Protein AF-A0ABD1DQZ0-F1 (afdb_monomer)

Structure (mmCIF, N/CA/C/O backbone):
data_AF-A0ABD1DQZ0-F1
#
_entry.id   AF-A0ABD1DQZ0-F1
#
loop_
_atom_site.group_PDB
_atom_site.id
_atom_site.typ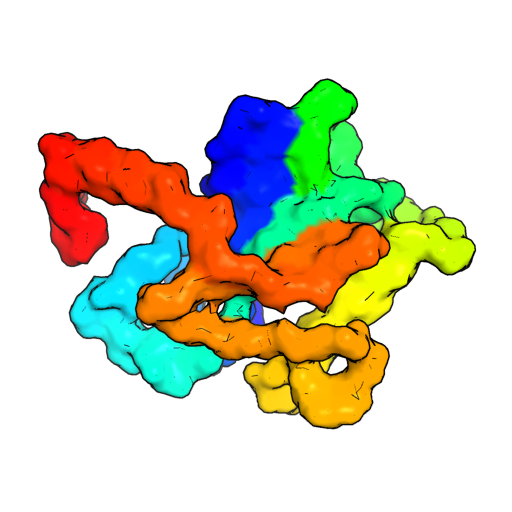e_symbol
_atom_site.label_atom_id
_atom_site.label_alt_id
_atom_site.label_comp_id
_atom_site.label_asym_id
_atom_site.label_entity_id
_atom_site.label_seq_id
_atom_site.pdbx_PDB_ins_code
_atom_site.Cartn_x
_atom_site.Cartn_y
_atom_site.Cartn_z
_atom_site.occupancy
_atom_site.B_iso_or_equiv
_atom_site.auth_seq_id
_atom_site.auth_comp_id
_atom_site.auth_asym_id
_atom_site.auth_atom_id
_atom_site.pdbx_PDB_model_num
ATOM 1 N N . MET A 1 1 ? -5.005 -17.167 3.261 1.00 37.69 1 MET A N 1
ATOM 2 C CA . MET A 1 1 ? -4.809 -15.994 2.385 1.00 37.69 1 MET A CA 1
ATOM 3 C C . MET A 1 1 ? -3.329 -15.952 2.047 1.00 37.69 1 MET A C 1
ATOM 5 O O . MET A 1 1 ? -2.553 -16.181 2.964 1.00 37.69 1 MET A O 1
ATOM 9 N N . LEU A 1 2 ? -2.929 -15.766 0.787 1.00 32.12 2 LEU A N 1
ATOM 10 C CA . LEU A 1 2 ? -1.514 -15.595 0.443 1.00 32.12 2 LEU A CA 1
ATOM 11 C C . LEU A 1 2 ? -1.316 -14.197 -0.118 1.00 32.12 2 LEU A C 1
ATOM 13 O O . LEU A 1 2 ? -2.038 -13.787 -1.022 1.00 32.12 2 LEU A O 1
ATOM 17 N N . ALA A 1 3 ? -0.355 -13.492 0.463 1.00 37.22 3 ALA A N 1
ATOM 18 C CA . ALA A 1 3 ? 0.147 -12.222 -0.016 1.00 37.22 3 ALA A CA 1
ATOM 19 C C . ALA A 1 3 ? 1.510 -12.511 -0.645 1.00 37.22 3 ALA A C 1
ATOM 21 O O . ALA A 1 3 ? 2.451 -12.889 0.052 1.00 37.22 3 ALA A O 1
ATOM 22 N N . GLY A 1 4 ? 1.592 -12.423 -1.969 1.00 32.94 4 GLY A N 1
ATOM 23 C CA . GLY A 1 4 ? 2.873 -12.422 -2.669 1.00 32.94 4 GLY A CA 1
ATOM 24 C C . GLY A 1 4 ? 3.389 -10.992 -2.726 1.00 32.94 4 GLY A C 1
ATOM 25 O O . GLY A 1 4 ? 2.607 -10.090 -3.021 1.00 32.94 4 GLY A O 1
ATOM 26 N N . SER A 1 5 ? 4.673 -10.782 -2.442 1.00 33.94 5 SER A N 1
ATOM 27 C CA . SER A 1 5 ? 5.327 -9.483 -2.622 1.00 33.94 5 SER A CA 1
ATOM 28 C C . SER A 1 5 ? 6.399 -9.592 -3.701 1.00 33.94 5 SER A C 1
ATOM 30 O O . SER A 1 5 ? 7.121 -10.588 -3.771 1.00 33.94 5 SER A O 1
ATOM 32 N N . ALA A 1 6 ? 6.488 -8.570 -4.547 1.00 34.44 6 ALA A N 1
ATOM 33 C CA . ALA A 1 6 ? 7.606 -8.378 -5.459 1.00 34.44 6 ALA A CA 1
ATOM 34 C C . ALA A 1 6 ? 8.336 -7.085 -5.074 1.00 34.44 6 ALA A C 1
ATOM 36 O O . ALA A 1 6 ? 7.711 -6.040 -4.880 1.00 34.44 6 ALA A O 1
ATOM 37 N N . LEU A 1 7 ? 9.658 -7.185 -4.924 1.00 30.00 7 LEU A N 1
ATOM 38 C CA . LEU A 1 7 ? 10.556 -6.057 -4.688 1.00 30.00 7 LEU A CA 1
ATOM 39 C C . LEU A 1 7 ? 10.832 -5.379 -6.025 1.00 30.00 7 LEU A C 1
ATOM 41 O O . LEU A 1 7 ? 11.349 -6.016 -6.939 1.00 30.00 7 LEU A O 1
ATOM 45 N N . ILE A 1 8 ? 10.496 -4.095 -6.135 1.00 39.16 8 ILE A N 1
ATOM 46 C CA . ILE A 1 8 ? 10.749 -3.326 -7.347 1.00 39.16 8 ILE A CA 1
ATOM 47 C C . ILE A 1 8 ? 11.460 -2.012 -6.972 1.00 39.16 8 ILE A C 1
ATOM 49 O O . ILE A 1 8 ? 10.906 -1.188 -6.243 1.00 39.16 8 ILE A O 1
ATOM 53 N N . THR A 1 9 ? 12.697 -1.817 -7.443 1.00 30.52 9 THR A N 1
ATOM 54 C CA . THR A 1 9 ? 13.572 -0.673 -7.099 1.00 30.52 9 THR A CA 1
ATOM 55 C C . THR A 1 9 ? 13.689 0.350 -8.247 1.00 30.52 9 THR A C 1
ATOM 57 O O . THR A 1 9 ? 13.686 -0.038 -9.416 1.00 30.52 9 THR A O 1
ATOM 60 N N . ASN A 1 10 ? 13.790 1.656 -7.938 1.00 35.44 10 ASN A N 1
ATOM 61 C CA . ASN A 1 10 ? 14.411 2.699 -8.792 1.00 35.44 10 ASN A CA 1
ATOM 62 C C . ASN A 1 10 ? 15.303 3.624 -7.960 1.00 35.44 10 ASN A C 1
ATOM 64 O O . ASN A 1 10 ? 15.136 3.691 -6.744 1.00 35.44 10 ASN A O 1
ATOM 68 N N . ASP A 1 11 ? 16.162 4.373 -8.658 1.00 36.78 11 ASP A N 1
ATOM 69 C CA . ASP A 1 11 ? 16.954 5.533 -8.221 1.00 36.78 11 ASP A CA 1
ATOM 70 C C . ASP A 1 11 ? 16.240 6.408 -7.168 1.00 36.78 11 ASP A C 1
ATOM 72 O O . ASP A 1 11 ? 15.577 7.387 -7.495 1.00 36.78 11 ASP A O 1
ATOM 76 N N . ASN A 1 12 ? 16.392 6.044 -5.892 1.00 32.91 12 ASN A N 1
ATOM 77 C CA . ASN A 1 12 ? 15.828 6.665 -4.683 1.00 32.91 12 ASN A CA 1
ATOM 78 C C . ASN A 1 12 ? 14.402 6.294 -4.224 1.00 32.91 12 ASN A C 1
ATOM 80 O O . ASN A 1 12 ? 13.901 6.925 -3.292 1.00 32.91 12 ASN A O 1
ATOM 84 N N . SER A 1 13 ? 13.744 5.255 -4.75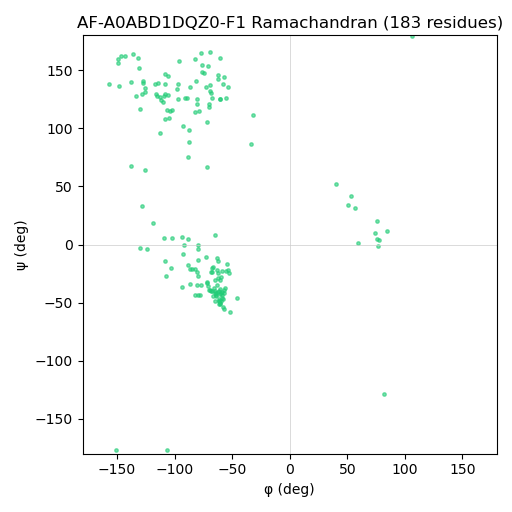7 1.00 33.66 13 SER A N 1
ATOM 85 C CA . SER A 1 13 ? 12.447 4.797 -4.214 1.00 33.66 13 SER A CA 1
ATOM 86 C C . SER A 1 13 ? 12.198 3.291 -4.348 1.00 33.66 13 SER A C 1
ATOM 88 O O . SER A 1 13 ? 12.419 2.682 -5.398 1.00 33.66 13 SER A O 1
ATOM 90 N N . PHE A 1 14 ? 11.685 2.690 -3.271 1.00 38.50 14 PHE A N 1
ATOM 91 C CA . PHE A 1 14 ? 11.224 1.303 -3.236 1.00 38.50 14 PHE A CA 1
ATOM 92 C C . PHE A 1 14 ? 9.705 1.267 -3.427 1.00 38.50 14 PHE A C 1
ATOM 94 O O . PHE A 1 14 ? 8.972 2.021 -2.789 1.00 38.50 14 PHE A O 1
ATOM 101 N N . TYR A 1 15 ? 9.222 0.380 -4.295 1.00 39.88 15 TYR A N 1
ATOM 102 C CA . TYR A 1 15 ? 7.791 0.159 -4.474 1.00 39.88 15 TYR A CA 1
ATOM 103 C C . TYR A 1 15 ? 7.453 -1.316 -4.288 1.00 39.88 15 TYR A C 1
ATOM 105 O O . TYR A 1 15 ? 8.129 -2.199 -4.819 1.00 39.88 15 TYR A O 1
ATOM 113 N N . PHE A 1 16 ? 6.380 -1.564 -3.538 1.00 48.69 16 PHE A N 1
ATOM 114 C CA . PHE A 1 16 ? 5.879 -2.903 -3.241 1.00 48.69 16 PHE A CA 1
ATOM 115 C C . PHE A 1 16 ? 4.573 -3.108 -3.958 1.00 48.69 16 PHE A C 1
ATOM 117 O O . PHE A 1 16 ? 3.627 -2.353 -3.739 1.00 48.69 16 PHE A O 1
ATOM 124 N N . VAL A 1 17 ? 4.542 -4.145 -4.787 1.00 50.47 17 VAL A N 1
ATOM 125 C CA . VAL A 1 17 ? 3.302 -4.660 -5.339 1.00 50.47 17 VAL A CA 1
ATOM 126 C C . VAL A 1 17 ? 2.936 -5.905 -4.563 1.00 50.47 17 VAL A C 1
ATOM 128 O O . VAL A 1 17 ? 3.674 -6.893 -4.578 1.00 50.47 17 VAL A O 1
ATOM 131 N N . VAL A 1 18 ? 1.808 -5.838 -3.868 1.00 56.22 18 VAL A N 1
ATOM 132 C CA . VAL A 1 18 ? 1.253 -6.985 -3.156 1.00 56.22 18 VAL A CA 1
ATOM 133 C C . VAL A 1 18 ? 0.022 -7.466 -3.898 1.00 56.22 18 VAL A C 1
ATOM 135 O O . VAL A 1 18 ? -0.870 -6.686 -4.245 1.00 56.22 18 VAL A O 1
ATOM 138 N N . VAL A 1 19 ? 0.004 -8.772 -4.148 1.00 56.38 19 VAL A N 1
ATOM 139 C CA . VAL A 1 19 ? -1.109 -9.460 -4.800 1.00 56.38 19 VAL A CA 1
ATOM 140 C C . VAL A 1 19 ? -1.994 -10.069 -3.732 1.00 56.38 19 VAL A C 1
ATOM 142 O O . VAL A 1 19 ? -1.527 -10.860 -2.910 1.00 56.38 19 VAL A O 1
ATOM 145 N N . VAL A 1 20 ? -3.277 -9.727 -3.773 1.00 54.41 20 VAL A N 1
ATOM 146 C CA . VAL A 1 20 ? -4.302 -10.311 -2.912 1.00 54.41 20 VAL A CA 1
ATOM 147 C C . VAL A 1 20 ? -5.242 -11.146 -3.780 1.00 54.41 20 VAL A C 1
ATOM 149 O O . VAL A 1 20 ? -5.798 -10.660 -4.765 1.00 54.41 20 VAL A O 1
ATOM 152 N N . GLY A 1 21 ? -5.403 -12.422 -3.423 1.00 50.09 21 GLY A N 1
ATOM 153 C CA . GLY A 1 21 ? -6.247 -13.379 -4.139 1.00 50.09 21 GLY A CA 1
ATOM 154 C C . GLY A 1 21 ? -6.849 -14.436 -3.210 1.00 50.09 21 GLY A C 1
ATOM 155 O O . GLY A 1 21 ? -6.376 -14.664 -2.089 1.00 50.09 21 GLY A O 1
ATOM 156 N N . LYS A 1 22 ? -7.932 -15.076 -3.662 1.00 41.94 22 LYS A N 1
ATOM 157 C CA . LYS A 1 22 ? -8.599 -16.170 -2.938 1.00 41.94 22 LYS A CA 1
ATOM 158 C C . LYS A 1 22 ? -7.731 -17.435 -3.025 1.00 41.94 22 LYS A C 1
ATOM 160 O O . LYS A 1 22 ? -7.216 -17.746 -4.095 1.00 41.94 22 LYS A O 1
ATOM 165 N N . LEU A 1 23 ? -7.543 -18.164 -1.916 1.00 37.31 23 LEU A N 1
ATOM 166 C CA . LEU A 1 23 ? -6.839 -19.453 -1.974 1.00 37.31 23 LEU A CA 1
ATOM 167 C C . LEU A 1 23 ? -7.711 -20.478 -2.694 1.00 37.31 23 LEU A C 1
ATOM 169 O O . LEU A 1 23 ? -8.790 -20.817 -2.214 1.00 37.31 23 LEU A O 1
ATOM 173 N N . THR A 1 24 ? -7.188 -21.020 -3.782 1.00 36.47 24 THR A N 1
ATOM 174 C CA . THR A 1 24 ? -7.497 -22.378 -4.228 1.00 36.47 24 THR A CA 1
ATOM 175 C C . THR A 1 24 ? -6.390 -23.311 -3.713 1.00 36.47 24 THR A C 1
ATOM 177 O O . THR A 1 24 ? -5.308 -22.852 -3.338 1.00 36.47 24 THR A O 1
ATOM 180 N N . SER A 1 25 ? -6.670 -24.609 -3.604 1.00 32.91 25 SER A N 1
ATOM 181 C CA . SER A 1 25 ? -5.876 -25.614 -2.869 1.00 32.91 25 SER A CA 1
ATOM 182 C C . SER A 1 25 ? -4.389 -25.733 -3.245 1.00 32.91 25 SER A C 1
ATOM 184 O O . SER A 1 25 ? -3.612 -26.248 -2.445 1.00 32.91 25 SER A O 1
ATOM 186 N N . ASP A 1 26 ? -3.957 -25.203 -4.391 1.00 34.94 26 ASP A N 1
ATOM 187 C CA . ASP A 1 26 ? -2.603 -25.420 -4.930 1.00 34.94 26 ASP A CA 1
ATOM 188 C C . ASP A 1 26 ? -1.638 -24.239 -4.725 1.00 34.94 26 ASP A C 1
ATOM 190 O O . ASP A 1 26 ? -0.496 -24.243 -5.192 1.00 34.94 26 ASP A O 1
ATOM 194 N N . LEU A 1 27 ? -2.068 -23.202 -4.003 1.00 36.62 27 LEU A N 1
ATOM 195 C CA . LEU A 1 27 ? -1.337 -21.936 -3.897 1.00 36.62 27 LEU A CA 1
ATOM 196 C C . LEU A 1 27 ? -0.151 -21.966 -2.899 1.00 36.62 27 LEU A C 1
ATOM 198 O O . LEU A 1 27 ? 0.641 -21.026 -2.853 1.00 36.62 27 LEU A O 1
ATOM 202 N N . ASN A 1 28 ? 0.054 -23.079 -2.179 1.00 29.28 28 ASN A N 1
ATOM 203 C CA . ASN A 1 28 ? 1.114 -23.303 -1.174 1.00 29.28 28 ASN A CA 1
ATOM 204 C C . ASN A 1 28 ? 2.563 -23.298 -1.708 1.00 29.28 28 ASN A C 1
ATOM 206 O O . ASN A 1 28 ? 3.494 -23.621 -0.972 1.00 29.28 28 ASN A O 1
ATOM 210 N N . ARG A 1 29 ? 2.794 -22.934 -2.974 1.00 32.34 29 ARG A N 1
ATOM 211 C CA . ARG A 1 29 ? 4.133 -22.934 -3.581 1.00 32.34 29 ARG A CA 1
ATOM 212 C C . ARG A 1 29 ? 4.717 -21.550 -3.851 1.00 32.34 29 ARG A C 1
ATOM 214 O O . ARG A 1 29 ? 5.758 -21.502 -4.487 1.00 32.34 29 ARG A O 1
ATOM 221 N N . CYS A 1 30 ? 4.098 -20.440 -3.451 1.00 35.88 30 CYS A N 1
ATOM 222 C CA . CYS A 1 30 ? 4.473 -19.102 -3.933 1.00 35.88 30 CYS A CA 1
ATOM 223 C C . CYS A 1 30 ? 5.598 -18.422 -3.114 1.00 35.88 30 CYS A C 1
ATOM 225 O O . CYS A 1 30 ? 5.328 -17.684 -2.173 1.00 35.88 30 CYS A O 1
ATOM 227 N N . GLY A 1 31 ? 6.863 -18.665 -3.483 1.00 31.97 31 GLY A N 1
ATOM 228 C CA . GLY A 1 31 ? 7.954 -17.690 -3.288 1.00 31.97 31 GLY A CA 1
ATOM 229 C C . GLY A 1 31 ? 7.884 -16.579 -4.348 1.00 31.97 31 GLY A C 1
ATOM 230 O O . GLY A 1 31 ? 7.172 -16.769 -5.332 1.00 31.97 31 GLY A O 1
ATOM 231 N N . SER A 1 32 ? 8.590 -15.457 -4.144 1.00 35.84 32 SER A N 1
ATOM 232 C CA . SER A 1 32 ? 8.622 -14.245 -4.993 1.00 35.84 32 SER A CA 1
ATOM 233 C C . SER A 1 32 ? 8.432 -14.544 -6.487 1.00 35.84 32 SER A C 1
ATOM 235 O O . SER A 1 32 ? 9.284 -15.193 -7.093 1.00 35.84 32 SER A O 1
ATOM 237 N N . ARG A 1 33 ? 7.300 -14.127 -7.072 1.00 46.06 33 ARG A N 1
ATOM 238 C CA . ARG A 1 33 ? 6.918 -14.432 -8.464 1.00 46.06 33 ARG A CA 1
ATOM 239 C C . ARG A 1 33 ? 6.318 -13.225 -9.164 1.00 46.06 33 ARG A C 1
ATOM 241 O O . ARG A 1 33 ? 5.521 -12.494 -8.577 1.00 46.06 33 ARG A O 1
ATOM 248 N N . ASP A 1 34 ? 6.695 -13.077 -10.428 1.00 46.28 34 ASP A N 1
ATOM 249 C CA . ASP A 1 34 ? 6.360 -11.951 -11.292 1.00 46.28 34 ASP A CA 1
ATOM 250 C C . ASP A 1 34 ? 4.916 -11.991 -11.811 1.00 46.28 34 ASP A C 1
ATOM 252 O O . ASP A 1 34 ? 4.313 -13.048 -11.998 1.00 46.28 34 ASP A O 1
ATOM 256 N N . ILE A 1 35 ? 4.383 -10.810 -12.136 1.00 46.88 35 ILE A N 1
ATOM 257 C CA . ILE A 1 35 ? 3.044 -10.592 -12.717 1.00 46.88 35 ILE A CA 1
ATOM 258 C C . ILE A 1 35 ? 2.832 -11.395 -14.019 1.00 46.88 35 ILE A C 1
ATOM 260 O O . ILE A 1 35 ? 1.701 -11.696 -14.394 1.00 46.88 35 ILE A O 1
ATOM 264 N N . GLU A 1 36 ? 3.902 -11.781 -14.715 1.00 48.03 36 GLU A N 1
ATOM 265 C CA . GLU A 1 36 ? 3.827 -12.556 -15.960 1.00 48.03 36 GLU A CA 1
ATOM 266 C C . GLU A 1 36 ? 3.663 -14.066 -15.757 1.00 48.03 36 GLU A C 1
ATOM 268 O O . GLU A 1 36 ? 3.120 -14.733 -16.641 1.00 48.03 36 GLU A O 1
ATOM 273 N N . ASP A 1 37 ? 4.019 -14.606 -14.586 1.00 46.97 37 ASP A N 1
ATOM 274 C CA . ASP A 1 37 ? 3.773 -16.016 -14.246 1.00 46.97 37 ASP A CA 1
ATOM 275 C C . ASP A 1 37 ? 2.257 -16.323 -14.286 1.00 46.97 37 ASP A C 1
ATOM 277 O O . ASP A 1 37 ? 1.835 -17.428 -14.649 1.00 46.97 37 ASP A O 1
ATOM 281 N N . LEU A 1 38 ? 1.436 -15.289 -14.034 1.00 47.59 38 LEU A N 1
ATOM 282 C CA . LEU A 1 38 ? -0.027 -15.288 -14.151 1.00 47.59 38 LEU A CA 1
ATOM 283 C C . LEU A 1 38 ? -0.531 -15.398 -15.603 1.00 47.59 38 LEU A C 1
ATOM 285 O O . LEU A 1 38 ? -1.652 -15.854 -15.829 1.00 47.59 38 LEU A O 1
ATOM 289 N N . LYS A 1 39 ? 0.280 -14.999 -16.595 1.00 43.38 39 LYS A N 1
ATOM 290 C CA . LYS A 1 39 ? -0.069 -15.007 -18.029 1.00 43.38 39 LYS A CA 1
ATOM 291 C C . LYS A 1 39 ? 0.346 -16.304 -18.748 1.00 43.38 39 LYS A C 1
ATOM 293 O O . LYS A 1 39 ? -0.044 -16.510 -19.896 1.00 43.38 39 LYS A O 1
ATOM 298 N N . SER A 1 40 ? 1.102 -17.196 -18.098 1.00 45.19 40 SER A N 1
ATOM 299 C CA . SER A 1 40 ? 1.582 -18.455 -18.692 1.00 45.19 40 SER A CA 1
ATOM 300 C C . SER A 1 40 ? 0.450 -19.473 -18.945 1.00 45.19 40 SER A C 1
ATOM 302 O O . SER A 1 40 ? -0.322 -19.742 -18.028 1.00 45.19 40 SER A O 1
ATOM 304 N N . PRO A 1 41 ? 0.331 -20.121 -20.126 1.00 41.88 41 PRO A N 1
ATOM 305 C CA . PRO A 1 41 ? -0.817 -20.983 -20.449 1.00 41.88 41 PRO A CA 1
ATOM 306 C C . PRO A 1 41 ? -1.048 -22.124 -19.448 1.00 41.88 41 PRO A C 1
ATOM 308 O O . PRO A 1 41 ? -2.189 -22.409 -19.100 1.00 41.88 41 PRO A O 1
ATOM 311 N N . GLN A 1 42 ? 0.029 -22.729 -18.933 1.00 38.47 42 GLN A N 1
ATOM 312 C CA . GLN A 1 42 ? -0.057 -23.891 -18.044 1.00 38.47 42 GLN A CA 1
ATOM 313 C C . GLN A 1 42 ? -0.373 -23.554 -16.581 1.00 38.47 42 GLN A C 1
ATOM 315 O O . GLN A 1 42 ? -0.924 -24.399 -15.883 1.00 38.47 42 GLN A O 1
ATOM 320 N N . ARG A 1 43 ? -0.076 -22.336 -16.107 1.00 41.22 43 ARG A N 1
ATOM 321 C CA . ARG A 1 43 ? -0.452 -21.898 -14.750 1.00 41.22 43 ARG A CA 1
ATOM 322 C C . ARG A 1 43 ? -1.663 -20.953 -14.741 1.00 41.22 43 ARG A C 1
ATOM 324 O O . ARG A 1 43 ? -2.377 -20.896 -13.745 1.00 41.22 43 ARG A O 1
ATOM 331 N N . SER A 1 44 ? -1.975 -20.318 -15.878 1.00 42.34 44 SER A N 1
ATOM 332 C CA . SER A 1 44 ? -3.122 -19.415 -16.092 1.00 42.34 44 SER A CA 1
ATOM 333 C C . SER A 1 44 ? -4.481 -20.000 -15.726 1.00 42.34 44 SER A C 1
ATOM 335 O O . SER A 1 44 ? -5.411 -19.242 -15.467 1.00 42.34 44 SER A O 1
ATOM 337 N N . HIS A 1 45 ? -4.625 -21.325 -15.681 1.00 35.94 45 HIS A N 1
ATOM 338 C CA . HIS A 1 45 ? -5.923 -21.948 -15.445 1.00 35.94 45 HIS A CA 1
ATOM 339 C C . HIS A 1 45 ? -6.490 -21.637 -14.048 1.00 35.94 45 HIS A C 1
ATOM 341 O O . HIS A 1 45 ? -7.700 -21.512 -13.893 1.00 35.94 45 HIS A O 1
ATOM 347 N N . ILE A 1 46 ? -5.624 -21.441 -13.046 1.00 40.50 46 ILE A N 1
ATOM 348 C CA . ILE A 1 46 ? -6.032 -21.183 -11.654 1.00 40.50 46 ILE A CA 1
ATOM 349 C C . ILE A 1 46 ? -6.273 -19.682 -11.411 1.00 40.50 46 ILE A C 1
ATOM 351 O O . ILE A 1 46 ? -7.167 -19.301 -10.657 1.00 40.50 46 ILE A O 1
ATOM 355 N N . TYR A 1 47 ? -5.499 -18.817 -12.076 1.00 44.34 47 TYR A N 1
ATOM 356 C CA . TYR A 1 47 ? -5.577 -17.358 -11.917 1.00 44.34 47 TYR A CA 1
ATOM 357 C C . TYR A 1 47 ? -6.645 -16.707 -12.803 1.00 44.34 47 TYR A C 1
ATOM 359 O O . TYR A 1 47 ? -7.090 -15.607 -12.500 1.00 44.34 47 TYR A O 1
ATOM 367 N N . ARG A 1 48 ? -7.075 -17.369 -13.889 1.00 49.12 48 ARG A N 1
ATOM 368 C CA . ARG A 1 48 ? -8.122 -16.853 -14.791 1.00 49.12 48 ARG A CA 1
ATOM 369 C C . ARG A 1 48 ? -9.511 -16.792 -14.157 1.00 49.12 48 ARG A C 1
ATOM 371 O O . ARG A 1 48 ? -10.364 -16.080 -14.669 1.00 49.12 48 ARG A O 1
ATOM 378 N N . THR A 1 49 ? -9.754 -17.536 -13.081 1.00 57.66 49 THR A N 1
ATOM 379 C CA . THR A 1 49 ? -11.088 -17.659 -12.468 1.00 57.66 49 THR A CA 1
ATOM 380 C C . THR A 1 49 ? -11.220 -16.944 -11.127 1.00 57.66 49 THR A C 1
ATOM 382 O O . THR A 1 49 ? -12.337 -16.754 -10.649 1.00 57.66 49 THR A O 1
ATOM 385 N N . SER A 1 50 ? -10.108 -16.540 -10.507 1.00 69.50 50 SER A N 1
ATOM 386 C CA . SER A 1 50 ? -10.111 -15.915 -9.182 1.00 69.50 50 SER A CA 1
ATOM 387 C C . SER A 1 50 ? -9.844 -14.412 -9.283 1.00 69.50 50 SER A C 1
ATOM 389 O O . SER A 1 50 ? -8.839 -14.032 -9.882 1.00 69.50 50 SER A O 1
ATOM 391 N N . PRO A 1 51 ? -10.678 -13.553 -8.667 1.00 80.56 51 PRO A N 1
ATOM 392 C CA . PRO A 1 51 ? -10.428 -12.118 -8.612 1.00 80.56 51 PRO A CA 1
ATOM 393 C C . PRO A 1 51 ? -9.055 -11.806 -8.012 1.00 80.56 51 PRO A C 1
ATOM 395 O O . PRO A 1 51 ? -8.732 -12.267 -6.911 1.00 80.56 51 PRO A O 1
ATOM 398 N N . LEU A 1 52 ? -8.254 -11.031 -8.743 1.00 85.44 52 LEU A N 1
ATOM 399 C CA . LEU A 1 52 ? -6.946 -10.554 -8.307 1.00 85.44 52 LEU A CA 1
ATOM 400 C C . LEU A 1 52 ? -7.015 -9.062 -8.010 1.00 85.44 52 LEU A C 1
ATOM 402 O O . LEU A 1 52 ? -7.583 -8.306 -8.789 1.00 85.44 52 LEU A O 1
ATOM 406 N N . PHE A 1 53 ? -6.384 -8.635 -6.924 1.00 87.50 53 PHE A N 1
ATOM 407 C CA . PHE A 1 53 ? -6.291 -7.230 -6.543 1.00 87.50 53 PHE A CA 1
ATOM 408 C C . PHE A 1 53 ? -4.832 -6.877 -6.276 1.00 87.50 53 PHE A C 1
ATOM 410 O O . PHE A 1 53 ? -4.139 -7.577 -5.537 1.00 87.50 53 PHE A O 1
ATOM 417 N N . PHE A 1 54 ? -4.368 -5.793 -6.891 1.00 89.12 54 PHE A N 1
ATOM 418 C CA . PHE A 1 54 ? -2.992 -5.321 -6.780 1.00 89.12 54 PHE A CA 1
ATOM 419 C C . PHE A 1 54 ? -2.983 -3.950 -6.120 1.00 89.12 54 PHE A C 1
ATOM 421 O O . PHE A 1 54 ? -3.808 -3.104 -6.470 1.00 89.12 54 PHE A O 1
ATOM 428 N N . TYR A 1 55 ? -2.039 -3.717 -5.208 1.00 91.88 55 TYR A N 1
ATOM 429 C CA . TYR A 1 55 ? -1.770 -2.381 -4.679 1.00 91.88 55 TYR A CA 1
ATOM 430 C C . TYR A 1 55 ? -0.287 -2.035 -4.708 1.00 91.88 55 TYR A C 1
ATOM 432 O O . TYR A 1 55 ? 0.561 -2.916 -4.592 1.00 91.88 55 TYR A O 1
ATOM 440 N N . GLN A 1 56 ? -0.009 -0.738 -4.822 1.00 91.50 56 GLN A N 1
ATOM 441 C CA . GLN A 1 56 ? 1.286 -0.115 -4.601 1.00 91.50 56 GLN A CA 1
ATOM 442 C C . GLN A 1 56 ? 1.261 0.595 -3.247 1.00 91.50 56 GLN A C 1
ATOM 444 O O . GLN A 1 56 ? 0.535 1.575 -3.062 1.00 91.50 56 GLN A O 1
ATOM 449 N N . PHE A 1 57 ? 2.071 0.123 -2.303 1.00 92.62 57 PHE A N 1
ATOM 450 C CA . PHE A 1 57 ? 2.211 0.788 -1.010 1.00 92.62 57 PHE A CA 1
ATOM 451 C C . PHE A 1 57 ? 3.192 1.958 -1.110 1.00 92.62 57 PHE A C 1
ATOM 453 O O . PHE A 1 57 ? 4.380 1.752 -1.351 1.00 92.62 57 PHE A O 1
ATOM 460 N N . ALA A 1 58 ? 2.695 3.181 -0.932 1.00 92.12 58 ALA A N 1
ATOM 461 C CA . ALA A 1 58 ? 3.463 4.421 -1.045 1.00 92.12 58 ALA A CA 1
ATOM 462 C C . ALA A 1 58 ? 3.286 5.311 0.200 1.00 92.12 58 ALA A C 1
ATOM 464 O O . ALA A 1 58 ? 3.266 6.536 0.107 1.00 92.12 58 ALA A O 1
ATOM 465 N N . VAL A 1 59 ? 3.118 4.696 1.374 1.00 92.88 59 VAL A N 1
ATOM 466 C CA . VAL A 1 59 ? 2.947 5.418 2.638 1.00 92.88 59 VAL A CA 1
ATOM 467 C C . VAL A 1 59 ? 4.298 5.691 3.285 1.00 92.88 59 VAL A C 1
ATOM 469 O O . VAL A 1 59 ? 5.056 4.763 3.550 1.00 92.88 59 VAL A O 1
ATOM 472 N N . GLU A 1 60 ? 4.558 6.959 3.599 1.00 92.00 60 GLU A N 1
ATOM 473 C CA . GLU A 1 60 ? 5.668 7.409 4.442 1.00 92.00 60 GLU A CA 1
ATOM 474 C C . GLU A 1 60 ? 5.099 7.994 5.743 1.00 92.00 60 GLU A C 1
ATOM 476 O O . GLU A 1 60 ? 4.679 9.150 5.788 1.00 92.00 60 GLU A O 1
ATOM 481 N N . ALA A 1 61 ? 5.025 7.195 6.810 1.00 93.31 61 ALA A N 1
ATOM 482 C CA . ALA A 1 61 ? 4.565 7.664 8.119 1.00 93.31 61 ALA A CA 1
ATOM 483 C C . ALA A 1 61 ? 5.210 6.881 9.281 1.00 93.31 61 ALA A C 1
ATOM 485 O O . ALA A 1 61 ? 6.062 6.017 9.089 1.00 93.31 61 ALA A O 1
ATOM 486 N N . GLU A 1 62 ? 4.813 7.176 10.525 1.00 92.69 62 GLU A N 1
ATOM 487 C CA . GLU A 1 62 ? 5.486 6.680 11.745 1.00 92.69 62 GLU A CA 1
ATOM 488 C C . GLU A 1 62 ? 5.490 5.146 11.924 1.00 92.69 62 GLU A C 1
ATOM 490 O O . GLU A 1 62 ? 6.238 4.620 12.758 1.00 92.69 62 GLU A O 1
ATOM 495 N N . LEU A 1 63 ? 4.659 4.434 11.152 1.00 95.25 63 LEU A N 1
ATOM 496 C CA . LEU A 1 63 ? 4.546 2.975 11.143 1.00 95.25 63 LEU A CA 1
ATOM 497 C C . LEU A 1 63 ? 5.446 2.284 10.109 1.00 95.25 63 LEU A C 1
ATOM 499 O O . LEU A 1 63 ? 5.481 1.057 10.093 1.00 95.25 63 LEU A O 1
ATOM 503 N N . ASN A 1 64 ? 6.227 3.025 9.321 1.00 93.75 64 ASN A N 1
ATOM 504 C CA . ASN A 1 64 ? 7.292 2.482 8.470 1.00 93.75 64 ASN A CA 1
ATOM 505 C C . ASN A 1 64 ? 8.491 2.017 9.319 1.00 93.75 64 ASN A C 1
ATOM 507 O O . ASN A 1 64 ? 9.563 2.626 9.343 1.00 93.75 64 ASN A O 1
ATOM 511 N N . LYS A 1 65 ? 8.273 0.973 10.122 1.00 93.94 65 LYS A N 1
ATOM 512 C CA . LYS A 1 65 ? 9.232 0.479 11.116 1.00 93.94 65 LYS A CA 1
ATOM 513 C C . LYS A 1 65 ? 10.327 -0.381 10.504 1.00 93.94 65 LYS A C 1
ATOM 515 O O . LYS A 1 65 ? 11.431 -0.397 11.042 1.00 93.94 65 LYS A O 1
ATOM 520 N N . PHE A 1 66 ? 10.066 -1.044 9.380 1.00 90.31 66 PHE A N 1
ATOM 521 C CA . PHE A 1 66 ? 11.090 -1.824 8.687 1.00 90.31 66 PHE A CA 1
ATOM 522 C C . PHE A 1 66 ? 12.116 -0.913 8.019 1.00 90.31 66 PHE A C 1
ATOM 524 O O . PHE A 1 66 ? 13.310 -1.205 8.060 1.00 90.31 66 PHE A O 1
ATOM 531 N N . ARG A 1 67 ? 11.686 0.265 7.560 1.00 91.69 67 ARG A N 1
ATOM 532 C CA . ARG A 1 67 ? 12.596 1.310 7.078 1.00 91.69 67 ARG A CA 1
ATOM 533 C C . ARG A 1 67 ? 13.596 1.734 8.146 1.00 91.69 67 ARG A C 1
ATOM 535 O O . ARG A 1 67 ? 14.795 1.812 7.884 1.00 91.69 67 ARG A O 1
ATOM 542 N N . GLN A 1 68 ? 13.091 1.970 9.356 1.00 90.94 68 GLN A N 1
ATOM 543 C CA . GLN A 1 68 ? 13.908 2.321 10.519 1.00 90.94 68 GLN A CA 1
ATOM 544 C C . GLN A 1 68 ? 14.840 1.163 10.897 1.00 90.94 68 GLN A C 1
ATOM 546 O O . GLN A 1 68 ? 16.028 1.378 11.128 1.00 90.94 68 GLN A O 1
ATOM 551 N N . LEU A 1 69 ? 14.321 -0.069 10.903 1.00 93.12 69 LEU A N 1
ATOM 552 C CA . LEU A 1 69 ? 15.084 -1.273 11.232 1.00 93.12 69 LEU A CA 1
ATOM 553 C C . LEU A 1 69 ? 16.262 -1.502 10.274 1.00 93.12 69 LEU A C 1
ATOM 555 O O . LEU A 1 69 ? 17.357 -1.836 10.723 1.00 93.12 69 LEU A O 1
ATOM 559 N N . TRP A 1 70 ? 16.059 -1.302 8.972 1.00 90.88 70 TRP A N 1
ATOM 560 C CA . TRP A 1 70 ? 17.106 -1.470 7.958 1.00 90.88 70 TRP A CA 1
ATOM 561 C C . TRP A 1 70 ? 17.941 -0.221 7.707 1.00 90.88 70 TRP A C 1
ATOM 563 O O . TRP A 1 70 ? 18.807 -0.247 6.836 1.00 90.88 70 TRP A O 1
ATOM 573 N N . LYS A 1 71 ? 17.716 0.851 8.477 1.00 92.25 71 LYS A N 1
ATOM 574 C CA . LYS A 1 71 ? 18.473 2.105 8.380 1.00 92.25 71 LYS A CA 1
ATOM 575 C C . LYS A 1 71 ? 18.498 2.655 6.949 1.00 92.25 71 LYS A C 1
ATOM 577 O O . LYS A 1 71 ? 19.540 3.093 6.466 1.00 92.25 71 LYS A O 1
ATOM 582 N N . VAL A 1 72 ? 17.355 2.594 6.262 1.00 87.62 72 VAL A N 1
ATOM 583 C CA . VAL A 1 72 ? 17.227 3.152 4.910 1.00 87.62 72 VAL A CA 1
ATOM 584 C C . VAL A 1 72 ? 17.504 4.660 4.988 1.00 87.62 72 VAL A C 1
ATOM 586 O O . VAL A 1 72 ? 16.835 5.326 5.783 1.00 87.62 72 VAL A O 1
ATOM 589 N N . PRO A 1 73 ? 18.454 5.209 4.204 1.00 89.56 73 PRO A N 1
ATOM 590 C CA . PRO A 1 73 ? 18.827 6.617 4.319 1.00 89.56 73 PRO A CA 1
ATOM 591 C C . PRO A 1 73 ? 17.657 7.546 3.988 1.00 89.56 73 PRO A C 1
ATOM 593 O O . PRO A 1 73 ? 16.847 7.239 3.112 1.00 89.56 73 PRO A O 1
ATOM 596 N N . ASP A 1 74 ? 17.572 8.688 4.667 1.00 85.19 74 ASP A N 1
ATOM 597 C CA . ASP A 1 74 ? 16.434 9.615 4.560 1.00 85.19 74 ASP A CA 1
ATOM 598 C C . ASP A 1 74 ? 16.248 10.204 3.151 1.00 85.19 74 ASP A C 1
ATOM 600 O O . ASP A 1 74 ? 15.122 10.505 2.755 1.00 85.19 74 ASP A O 1
ATOM 604 N N . ASP A 1 75 ? 17.319 10.263 2.355 1.00 88.75 75 ASP A N 1
ATOM 605 C CA . ASP A 1 75 ? 17.287 10.721 0.959 1.00 88.75 75 ASP A CA 1
ATOM 606 C C . ASP A 1 75 ? 16.490 9.786 0.027 1.00 88.75 75 ASP A C 1
ATOM 608 O O . ASP A 1 75 ? 16.050 10.190 -1.053 1.00 88.75 75 ASP A O 1
ATOM 612 N N . PHE A 1 76 ? 16.273 8.530 0.433 1.00 84.25 76 PHE A N 1
ATOM 613 C CA . PHE A 1 76 ? 15.482 7.559 -0.323 1.00 84.25 76 PHE A CA 1
ATOM 614 C C . PHE A 1 76 ? 14.019 7.690 0.062 1.00 84.25 76 PHE A C 1
ATOM 616 O O . PHE A 1 76 ? 13.605 7.133 1.067 1.00 84.25 76 PHE A O 1
ATOM 623 N N . ARG A 1 77 ? 13.195 8.386 -0.707 1.00 84.75 77 ARG A N 1
ATOM 624 C CA . ARG A 1 77 ? 11.774 8.541 -0.368 1.00 84.75 77 ARG A CA 1
ATOM 625 C C . ARG A 1 77 ? 10.988 7.238 -0.561 1.00 84.75 77 ARG A C 1
ATOM 627 O O . ARG A 1 77 ? 11.338 6.380 -1.370 1.00 84.75 77 ARG A O 1
ATOM 634 N N . GLY A 1 78 ? 9.903 7.101 0.191 1.00 84.75 78 GLY A N 1
ATOM 635 C CA . GLY A 1 78 ? 8.914 6.033 0.045 1.00 84.75 78 GLY A CA 1
ATOM 636 C C . GLY A 1 78 ? 8.956 4.958 1.133 1.00 84.75 78 GLY A C 1
ATOM 637 O O . GLY A 1 78 ? 9.766 4.982 2.066 1.00 84.75 78 GLY A O 1
ATOM 638 N N . ALA A 1 79 ? 8.044 3.997 1.005 1.00 88.94 79 ALA A N 1
ATOM 639 C CA . ALA A 1 79 ? 8.022 2.804 1.842 1.00 88.94 79 ALA A CA 1
ATOM 640 C C . ALA A 1 79 ? 9.115 1.827 1.407 1.00 88.94 79 ALA A C 1
ATOM 642 O O . ALA A 1 79 ? 9.415 1.746 0.225 1.00 88.94 79 ALA A O 1
ATOM 643 N N . CYS A 1 80 ? 9.676 1.057 2.336 1.00 84.94 80 CYS A N 1
ATOM 644 C CA . CYS A 1 80 ? 10.566 -0.063 2.040 1.00 84.94 80 CYS A CA 1
ATOM 645 C C . CYS A 1 80 ? 9.858 -1.409 2.282 1.00 84.94 80 CYS A C 1
ATOM 647 O O . CYS A 1 80 ? 8.660 -1.465 2.571 1.00 84.94 80 CYS A O 1
ATOM 649 N N . HIS A 1 81 ? 10.590 -2.511 2.109 1.00 83.00 81 HIS A N 1
ATOM 650 C CA . HIS A 1 81 ? 10.015 -3.849 2.213 1.00 83.00 81 HIS A CA 1
ATOM 651 C C . HIS A 1 81 ? 9.362 -4.068 3.586 1.00 83.00 81 HIS A C 1
ATOM 653 O O . HIS A 1 81 ? 9.808 -3.537 4.594 1.00 83.00 81 HIS A O 1
ATOM 659 N N . ALA A 1 82 ? 8.256 -4.809 3.627 1.00 87.31 82 ALA A N 1
ATOM 660 C CA . ALA A 1 82 ? 7.512 -5.100 4.855 1.00 87.31 82 ALA A CA 1
ATOM 661 C C . ALA A 1 82 ? 6.957 -3.887 5.647 1.00 87.31 82 ALA A C 1
ATOM 663 O O . ALA A 1 82 ? 6.319 -4.095 6.682 1.00 87.31 82 ALA A O 1
ATOM 664 N N . ASP A 1 83 ? 7.128 -2.635 5.200 1.00 91.88 83 ASP A N 1
ATOM 665 C CA . ASP A 1 83 ? 6.613 -1.468 5.933 1.00 91.88 83 ASP A CA 1
ATOM 666 C C . ASP A 1 83 ? 5.084 -1.476 6.070 1.00 91.88 83 ASP A C 1
ATOM 668 O O . ASP A 1 83 ? 4.556 -0.973 7.061 1.00 91.88 83 ASP A O 1
ATOM 672 N N . ASP A 1 84 ? 4.367 -2.088 5.129 1.00 93.25 84 ASP A N 1
ATOM 673 C CA . ASP A 1 84 ? 2.912 -2.241 5.160 1.00 93.25 84 ASP A CA 1
ATOM 674 C C . ASP A 1 84 ? 2.416 -3.171 6.284 1.00 93.25 84 ASP A C 1
ATOM 676 O O . ASP A 1 84 ? 1.299 -3.009 6.783 1.00 93.25 84 ASP A O 1
ATOM 680 N N . ILE A 1 85 ? 3.258 -4.088 6.775 1.00 92.62 85 ILE A N 1
ATOM 681 C CA . ILE A 1 85 ? 2.905 -5.048 7.834 1.00 92.62 85 ILE A CA 1
ATOM 682 C C . ILE A 1 85 ? 2.521 -4.329 9.131 1.00 92.62 85 ILE A C 1
ATOM 684 O O . ILE A 1 85 ? 1.557 -4.711 9.796 1.00 92.62 85 ILE A O 1
ATOM 688 N N . CYS A 1 86 ? 3.228 -3.256 9.490 1.00 93.69 86 CYS A N 1
ATOM 689 C CA . CYS A 1 86 ? 2.968 -2.501 10.722 1.00 93.69 86 CYS A CA 1
ATOM 690 C C . CYS A 1 86 ? 1.679 -1.655 10.663 1.00 93.69 86 CYS A C 1
ATOM 692 O O . CYS A 1 86 ? 1.205 -1.161 11.698 1.00 93.69 86 CYS A O 1
ATOM 694 N N . TYR A 1 87 ? 1.079 -1.528 9.476 1.00 95.56 87 TYR A N 1
ATOM 695 C CA . TYR A 1 87 ? -0.258 -0.967 9.274 1.00 95.56 87 TYR A CA 1
ATOM 696 C C . TYR A 1 87 ? -1.358 -2.021 9.420 1.00 95.56 87 TYR A C 1
ATOM 698 O O . TYR A 1 87 ? -2.486 -1.650 9.724 1.00 95.56 87 TYR A O 1
ATOM 706 N N . LEU A 1 88 ? -1.044 -3.311 9.271 1.00 95.00 88 LEU A N 1
ATOM 707 C CA . LEU A 1 88 ? -1.986 -4.420 9.468 1.00 95.00 88 LEU A CA 1
ATOM 708 C C . LEU A 1 88 ? -1.939 -4.993 10.887 1.00 95.00 88 LEU A C 1
ATOM 710 O O . LEU A 1 88 ? -2.970 -5.364 11.445 1.00 95.00 88 LEU A O 1
ATOM 714 N N . PHE A 1 89 ? -0.751 -5.045 11.489 1.00 93.44 89 PHE A N 1
ATOM 715 C CA . PHE A 1 89 ? -0.530 -5.710 12.767 1.00 93.44 89 PHE A CA 1
ATOM 716 C C . PHE A 1 89 ? 0.149 -4.792 13.780 1.00 93.44 89 PHE A C 1
ATOM 718 O O . PHE A 1 89 ? 1.062 -4.021 13.478 1.00 93.44 89 PHE A O 1
ATOM 725 N N . SER A 1 90 ? -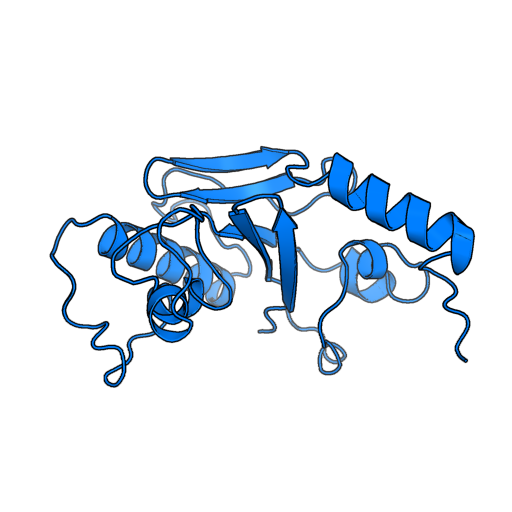0.300 -4.898 15.030 1.00 92.38 90 SER A N 1
ATOM 726 C CA . SER A 1 90 ? 0.369 -4.255 16.158 1.00 92.38 90 SER A CA 1
ATOM 727 C C . SER A 1 90 ? 1.556 -5.098 16.621 1.00 92.38 90 SER A C 1
ATOM 729 O O . SER A 1 90 ? 1.446 -6.315 16.725 1.00 92.38 90 SER A O 1
ATOM 731 N N . SER A 1 91 ? 2.661 -4.450 16.975 1.00 90.75 91 SER A N 1
ATOM 732 C CA . SER A 1 91 ? 3.871 -5.078 17.498 1.00 90.75 91 SER A CA 1
ATOM 733 C C . SER A 1 91 ? 4.348 -4.310 18.725 1.00 90.75 91 SER A C 1
ATOM 735 O O . SER A 1 91 ? 4.502 -3.088 18.678 1.00 90.75 91 SER A O 1
ATOM 737 N N . SER A 1 92 ? 4.563 -5.026 19.831 1.00 91.19 92 SER A N 1
ATOM 738 C CA . SER A 1 92 ? 5.201 -4.472 21.029 1.00 91.19 92 SER A CA 1
ATOM 739 C C . SER A 1 92 ? 6.672 -4.161 20.771 1.00 91.19 92 SER A C 1
ATOM 741 O O . SER A 1 92 ? 7.130 -3.101 21.177 1.00 91.19 92 SER A O 1
ATOM 743 N N . TYR A 1 93 ? 7.370 -5.030 20.032 1.00 90.00 93 TYR A N 1
ATOM 744 C CA . TYR A 1 93 ? 8.774 -4.844 19.657 1.00 90.00 93 TYR A CA 1
ATOM 745 C C . TYR A 1 93 ? 9.001 -3.527 18.904 1.00 90.00 93 TYR A C 1
ATOM 747 O O . TYR A 1 93 ? 9.939 -2.794 19.190 1.00 90.00 93 TYR A O 1
ATOM 755 N N . PHE A 1 94 ? 8.095 -3.191 17.984 1.00 91.12 94 PHE A N 1
ATOM 756 C CA . PHE A 1 94 ? 8.154 -1.944 17.220 1.00 91.12 94 PHE A CA 1
ATOM 757 C C . PHE A 1 94 ? 7.334 -0.795 17.835 1.00 91.12 94 PHE A C 1
ATOM 759 O O . PHE A 1 94 ? 7.171 0.247 17.199 1.00 91.12 94 PHE A O 1
ATOM 766 N N . PHE A 1 95 ? 6.776 -0.979 19.037 1.00 90.69 95 PHE A N 1
ATOM 767 C CA . PHE A 1 95 ? 5.937 0.001 19.742 1.00 90.69 95 PHE A CA 1
ATOM 768 C C . PHE A 1 95 ? 4.779 0.580 18.904 1.00 90.69 95 PHE A C 1
ATOM 770 O O . PHE A 1 95 ? 4.376 1.728 19.073 1.00 90.69 95 PHE A O 1
ATOM 777 N N . THR A 1 96 ? 4.180 -0.210 18.007 1.00 92.44 96 THR A N 1
ATOM 778 C CA . THR A 1 96 ? 3.236 0.318 17.000 1.00 92.44 96 THR A CA 1
ATOM 779 C C . THR A 1 96 ? 1.819 0.569 17.518 1.00 92.44 96 THR A C 1
ATOM 781 O O . THR A 1 96 ? 0.960 1.009 16.751 1.00 92.44 96 THR A O 1
ATOM 784 N N . LYS A 1 97 ? 1.539 0.292 18.798 1.00 88.75 97 LYS A N 1
ATOM 785 C CA . LYS A 1 97 ? 0.251 0.621 19.435 1.00 88.75 97 LYS A CA 1
ATOM 786 C C . LYS A 1 97 ? 0.138 2.101 19.796 1.00 88.75 97 LYS A C 1
ATOM 788 O O . LYS A 1 97 ? -0.952 2.656 19.719 1.00 88.75 97 LYS A O 1
ATOM 793 N N . ALA A 1 98 ? 1.246 2.723 20.186 1.00 84.25 98 ALA A N 1
ATOM 794 C CA . ALA A 1 98 ? 1.285 4.116 20.602 1.00 84.25 98 ALA A CA 1
ATOM 795 C C . ALA A 1 98 ? 1.511 5.017 19.379 1.00 84.25 98 ALA A C 1
ATOM 797 O O . ALA A 1 98 ? 2.618 5.488 19.149 1.00 84.25 98 ALA A O 1
ATOM 798 N N . ILE A 1 99 ? 0.464 5.210 18.574 1.00 90.12 99 ILE A N 1
ATOM 799 C CA . ILE A 1 99 ? 0.456 6.176 17.465 1.00 90.12 99 ILE A CA 1
ATOM 800 C C . ILE A 1 99 ? -0.435 7.366 17.808 1.00 90.12 99 ILE A C 1
ATOM 802 O O . ILE A 1 99 ? -1.432 7.223 18.522 1.00 90.12 99 ILE A O 1
ATOM 806 N N . LYS A 1 100 ? -0.068 8.558 17.330 1.00 90.62 100 LYS A N 1
ATOM 807 C CA . LYS A 1 100 ? -0.832 9.778 17.621 1.00 90.62 100 LYS A CA 1
ATOM 808 C C . LYS A 1 100 ? -2.196 9.720 16.928 1.00 90.62 100 LYS A C 1
ATOM 810 O O . LYS A 1 100 ? -2.270 9.521 15.721 1.00 90.62 100 LYS A O 1
ATOM 815 N N . LYS A 1 101 ? -3.276 9.993 17.667 1.00 91.31 101 LYS A N 1
ATOM 816 C CA . LYS A 1 101 ? -4.621 10.087 17.077 1.00 91.31 101 LYS A CA 1
ATOM 817 C C . LYS A 1 101 ? -4.682 11.151 15.977 1.00 91.31 101 LYS A C 1
ATOM 819 O O . LYS A 1 101 ? -4.133 12.244 16.125 1.00 91.31 101 LYS A O 1
ATOM 824 N N . GLY A 1 102 ? -5.366 10.830 14.886 1.00 90.81 102 GLY A N 1
ATOM 825 C CA . GLY A 1 102 ? -5.560 11.679 13.714 1.00 90.81 102 GLY A CA 1
ATOM 826 C C . GLY A 1 102 ? -4.353 11.771 12.777 1.00 90.81 102 GLY A C 1
ATOM 827 O O . GLY A 1 102 ? -4.446 12.441 11.746 1.00 90.81 102 GLY A O 1
ATOM 828 N N . CYS A 1 103 ? -3.225 11.123 13.085 1.00 94.69 103 CYS A N 1
ATOM 829 C CA . CYS A 1 103 ? -2.048 11.157 12.221 1.00 94.69 103 CYS A CA 1
ATOM 830 C C . CYS A 1 103 ? -2.272 10.379 10.909 1.00 94.69 103 CYS A C 1
ATOM 832 O O . CYS A 1 103 ? -3.197 9.574 10.777 1.00 94.69 103 CYS A O 1
ATOM 834 N N . ALA A 1 104 ? -1.385 10.586 9.931 1.00 95.25 104 ALA A N 1
ATOM 835 C CA . ALA A 1 104 ? -1.419 9.846 8.669 1.00 95.25 104 ALA A CA 1
ATOM 836 C C . ALA A 1 104 ? -1.347 8.325 8.875 1.00 95.25 104 ALA A C 1
ATOM 838 O O . ALA A 1 104 ? -2.066 7.580 8.211 1.00 95.25 104 ALA A O 1
ATOM 839 N N . ALA A 1 105 ? -0.536 7.862 9.827 1.00 95.69 105 ALA A N 1
ATOM 840 C CA . ALA A 1 105 ? -0.346 6.438 10.055 1.00 95.69 105 ALA A CA 1
ATOM 841 C C . ALA A 1 105 ? -1.589 5.744 10.628 1.00 95.69 105 ALA A C 1
ATOM 843 O O . ALA A 1 105 ? -1.919 4.641 10.198 1.00 95.69 105 ALA A O 1
ATOM 844 N N . GLU A 1 106 ? -2.316 6.391 11.545 1.00 96.00 106 GLU A N 1
ATOM 845 C CA . GLU A 1 106 ? -3.577 5.878 12.091 1.00 96.00 106 GLU A CA 1
ATOM 846 C C . GLU A 1 106 ? -4.648 5.778 11.000 1.00 96.00 106 GLU A C 1
ATOM 848 O O . GLU A 1 106 ? -5.334 4.755 10.885 1.00 96.00 106 GLU A O 1
ATOM 853 N N . ARG A 1 107 ? -4.749 6.807 10.146 1.00 95.75 107 ARG A N 1
ATOM 854 C CA . ARG A 1 107 ? -5.671 6.794 9.003 1.00 95.75 107 ARG A CA 1
ATOM 855 C C . ARG A 1 107 ? -5.334 5.662 8.034 1.00 95.75 107 ARG A C 1
ATOM 857 O O . ARG A 1 107 ? -6.216 4.879 7.689 1.00 95.75 107 ARG A O 1
ATOM 864 N N . MET A 1 108 ? -4.065 5.523 7.649 1.00 96.56 108 MET A N 1
ATOM 865 C CA . MET A 1 108 ? -3.629 4.466 6.729 1.00 96.56 108 MET A CA 1
ATOM 866 C C . MET A 1 108 ? -3.781 3.068 7.331 1.00 96.56 108 MET A C 1
ATOM 868 O O . MET A 1 108 ? -4.224 2.159 6.638 1.00 96.56 108 MET A O 1
ATOM 872 N N . ARG A 1 109 ? -3.522 2.891 8.633 1.00 96.31 109 ARG A N 1
ATOM 873 C CA . ARG A 1 109 ? -3.814 1.640 9.351 1.00 96.31 109 ARG A CA 1
ATOM 874 C C . ARG A 1 109 ? -5.297 1.294 9.272 1.00 96.31 109 ARG A C 1
ATOM 876 O O . ARG A 1 109 ? -5.645 0.156 8.981 1.00 96.31 109 ARG A O 1
ATOM 883 N N . THR A 1 110 ? -6.173 2.270 9.499 1.00 95.75 110 THR A N 1
ATOM 884 C CA . THR A 1 110 ? -7.627 2.066 9.424 1.00 95.75 110 THR A CA 1
ATOM 885 C C . THR A 1 110 ? -8.051 1.631 8.022 1.00 95.75 110 THR A C 1
ATOM 887 O O . THR A 1 110 ? -8.774 0.644 7.882 1.00 95.75 110 THR A O 1
ATOM 890 N N . VAL A 1 111 ? -7.549 2.312 6.988 1.00 96.44 111 VAL A N 1
ATOM 891 C CA . VAL A 1 111 ? -7.802 1.978 5.579 1.00 96.44 111 VAL A CA 1
ATOM 892 C C . VAL A 1 111 ? -7.304 0.566 5.247 1.00 96.44 111 VAL A C 1
ATOM 894 O O . VAL A 1 111 ? -8.084 -0.253 4.758 1.00 96.44 111 VAL A O 1
ATOM 897 N N . MET A 1 112 ? -6.052 0.242 5.584 1.00 96.12 112 MET A N 1
ATOM 898 C CA . MET A 1 112 ? -5.449 -1.078 5.359 1.00 96.12 112 MET A CA 1
ATOM 899 C C . MET A 1 112 ? -6.242 -2.188 6.052 1.00 96.12 112 MET A C 1
ATOM 901 O O . MET A 1 112 ? -6.693 -3.126 5.396 1.00 96.12 112 MET A O 1
ATOM 905 N N . CYS A 1 113 ? -6.499 -2.062 7.356 1.00 95.88 113 CYS A N 1
ATOM 906 C CA . CYS A 1 113 ? -7.275 -3.049 8.104 1.00 95.88 113 CYS A CA 1
ATOM 907 C C . CYS A 1 113 ? -8.684 -3.233 7.529 1.00 95.88 113 CYS A C 1
ATOM 909 O O . CYS A 1 113 ? -9.162 -4.363 7.425 1.00 95.88 113 CYS A O 1
ATOM 911 N N . ARG A 1 114 ? -9.363 -2.154 7.126 1.00 96.12 114 ARG A N 1
ATOM 912 C CA . ARG A 1 114 ? -10.707 -2.232 6.538 1.00 96.12 114 ARG A CA 1
ATOM 913 C C . ARG A 1 114 ? -10.687 -2.973 5.201 1.00 96.12 114 ARG A C 1
ATOM 915 O O . ARG A 1 114 ? -11.471 -3.901 5.037 1.00 96.12 114 ARG A O 1
ATOM 922 N N . MET A 1 115 ? -9.771 -2.635 4.292 1.00 95.19 115 MET A N 1
ATOM 923 C CA . MET A 1 115 ? -9.645 -3.319 2.998 1.00 95.19 115 MET A CA 1
ATOM 924 C C . MET A 1 115 ? -9.345 -4.812 3.162 1.00 95.19 115 MET A C 1
ATOM 926 O O . MET A 1 115 ? -10.032 -5.655 2.584 1.00 95.19 115 MET A O 1
ATOM 930 N N . TRP A 1 116 ? -8.365 -5.155 4.000 1.00 94.06 116 TRP A N 1
ATOM 931 C CA . TRP A 1 116 ? -7.962 -6.545 4.217 1.00 94.06 116 TRP A CA 1
ATOM 932 C C . TRP A 1 116 ? -9.047 -7.369 4.919 1.00 94.06 116 TRP A C 1
ATOM 934 O O . TRP A 1 116 ? -9.298 -8.514 4.542 1.00 94.06 116 TRP A O 1
ATOM 944 N N . THR A 1 117 ? -9.742 -6.791 5.905 1.00 92.88 117 THR A N 1
ATOM 945 C CA . THR A 1 117 ? -10.851 -7.483 6.582 1.00 92.88 117 THR A CA 1
ATOM 946 C C . THR A 1 117 ? -12.082 -7.625 5.693 1.00 92.88 117 THR A C 1
ATOM 948 O O . THR A 1 117 ? -12.738 -8.663 5.750 1.00 92.88 117 THR A O 1
ATOM 951 N N . ASN A 1 118 ? -12.387 -6.644 4.841 1.00 93.88 118 ASN A N 1
ATOM 952 C CA . ASN A 1 118 ? -13.444 -6.769 3.837 1.00 93.88 118 ASN A CA 1
ATOM 953 C C . ASN A 1 118 ? -13.131 -7.902 2.860 1.00 93.88 118 ASN A C 1
ATOM 955 O O . ASN A 1 118 ? -13.968 -8.785 2.667 1.00 93.88 118 ASN A O 1
ATOM 959 N N . PHE A 1 119 ? -11.907 -7.941 2.327 1.00 91.00 119 PHE A N 1
ATOM 960 C CA . PHE A 1 119 ? -11.486 -9.014 1.434 1.00 91.00 119 PHE A CA 1
ATOM 961 C C . PHE A 1 119 ? -11.597 -10.388 2.110 1.00 91.00 119 PHE A C 1
ATOM 963 O O . PHE A 1 119 ? -12.136 -11.321 1.521 1.00 91.00 119 PHE A O 1
ATOM 970 N N . ALA A 1 120 ? -11.176 -10.509 3.374 1.00 87.19 120 ALA A N 1
ATOM 971 C CA . ALA A 1 120 ? -11.325 -11.748 4.138 1.00 87.19 120 ALA A CA 1
ATOM 972 C C . ALA A 1 120 ? -12.794 -12.178 4.321 1.00 87.19 120 ALA A C 1
ATOM 974 O O . ALA A 1 120 ? -13.086 -13.371 4.276 1.00 87.19 120 ALA A O 1
ATOM 975 N N . LYS A 1 121 ? -13.712 -11.223 4.531 1.00 87.69 121 LYS A N 1
ATOM 976 C CA . LYS A 1 121 ? -15.139 -11.487 4.781 1.00 87.69 121 LYS A CA 1
ATOM 977 C C . LYS A 1 121 ? -15.925 -11.825 3.518 1.00 87.69 121 LYS A C 1
ATOM 979 O O . LYS A 1 121 ? -16.766 -12.715 3.556 1.00 87.69 121 LYS A O 1
ATOM 984 N N . CYS A 1 122 ? -15.699 -11.089 2.431 1.00 88.88 122 CYS A N 1
ATOM 985 C CA . CYS A 1 122 ? -16.565 -11.129 1.248 1.00 88.88 122 CYS A CA 1
ATOM 986 C C . CYS A 1 122 ? -15.824 -11.335 -0.081 1.00 88.88 122 CYS A C 1
ATOM 988 O O . CYS A 1 122 ? -16.464 -11.454 -1.119 1.00 88.88 122 CYS A O 1
ATOM 990 N N . GLY A 1 123 ? -14.491 -11.405 -0.078 1.00 84.75 123 GLY A N 1
ATOM 991 C CA . GLY A 1 123 ? -13.689 -11.569 -1.295 1.00 84.75 123 GLY A CA 1
ATOM 992 C C . GLY A 1 123 ? -13.512 -10.295 -2.125 1.00 84.75 123 GLY A C 1
ATOM 993 O O . GLY A 1 123 ? -12.891 -10.363 -3.180 1.00 84.75 123 GLY A O 1
ATOM 994 N N . HIS A 1 124 ? -14.009 -9.146 -1.651 1.00 90.75 124 HIS A N 1
ATOM 995 C CA . HIS A 1 124 ? -13.822 -7.837 -2.278 1.00 90.75 124 HIS A CA 1
ATOM 996 C C . HIS A 1 124 ? -13.239 -6.842 -1.252 1.00 90.75 124 HIS A C 1
ATOM 998 O O . HIS A 1 124 ? -13.766 -6.766 -0.140 1.00 90.75 124 HIS A O 1
ATOM 1004 N N . PRO A 1 125 ? -12.171 -6.073 -1.550 1.00 92.69 125 PRO A N 1
ATOM 1005 C CA . PRO A 1 125 ? -11.566 -5.155 -0.572 1.00 92.69 125 PRO A CA 1
ATOM 1006 C C . PRO A 1 125 ? -12.425 -3.913 -0.275 1.00 92.69 125 PRO A C 1
ATOM 1008 O O . PRO A 1 125 ? -12.451 -3.404 0.848 1.00 92.69 125 PRO A O 1
ATOM 1011 N N . THR A 1 126 ? -13.162 -3.433 -1.279 1.00 95.38 126 THR A N 1
ATOM 1012 C CA . THR A 1 126 ? -14.043 -2.254 -1.189 1.00 95.38 126 THR A CA 1
ATOM 1013 C C . THR A 1 126 ? -15.473 -2.597 -1.636 1.00 95.38 126 THR A C 1
ATOM 1015 O O . THR A 1 126 ? -15.900 -2.137 -2.692 1.00 95.38 126 THR A O 1
ATOM 1018 N N . PRO A 1 127 ? -16.199 -3.483 -0.928 1.00 93.62 127 PRO A N 1
ATOM 1019 C CA . PRO A 1 127 ? -17.594 -3.765 -1.258 1.00 93.62 127 PRO A CA 1
ATOM 1020 C C . PRO A 1 127 ? -18.440 -2.489 -1.147 1.00 93.62 127 PRO A C 1
ATOM 1022 O O . PRO A 1 127 ? -18.048 -1.525 -0.479 1.00 93.62 127 PRO A O 1
ATOM 1025 N N . GLU A 1 128 ? -19.611 -2.485 -1.779 1.00 90.88 128 GLU A N 1
ATOM 1026 C CA . GLU A 1 128 ? -20.550 -1.370 -1.671 1.00 90.88 128 GLU A CA 1
ATOM 1027 C C . GLU A 1 128 ? -20.857 -1.059 -0.194 1.00 90.88 128 GLU A C 1
ATOM 1029 O O . GLU A 1 128 ? -21.009 -1.956 0.637 1.00 90.88 128 GLU A O 1
ATOM 1034 N N . GLY A 1 129 ? -20.855 0.226 0.168 1.00 88.94 129 GLY A N 1
ATOM 1035 C CA . GLY A 1 129 ? -21.038 0.653 1.558 1.00 88.94 129 GLY A CA 1
ATOM 1036 C C . GLY A 1 129 ? -19.830 0.429 2.484 1.00 88.94 129 GLY A C 1
ATOM 1037 O O . GLY A 1 129 ? -19.947 0.634 3.692 1.00 88.94 129 GLY A O 1
ATOM 1038 N N . ALA A 1 130 ? -18.643 0.067 1.972 1.00 89.69 130 ALA A N 1
ATOM 1039 C CA . ALA A 1 130 ? -17.442 -0.113 2.802 1.00 89.69 130 ALA A CA 1
ATOM 1040 C C . ALA A 1 130 ? -17.017 1.145 3.585 1.00 89.69 130 ALA A C 1
ATOM 1042 O O . ALA A 1 130 ? -16.330 1.007 4.606 1.00 89.69 130 ALA A O 1
ATOM 1043 N N . GLY A 1 131 ? -17.420 2.335 3.117 1.00 91.19 131 GLY A N 1
ATOM 1044 C CA . GLY A 1 131 ? -17.128 3.630 3.740 1.00 91.19 131 GLY A CA 1
ATOM 1045 C C . GLY A 1 131 ? -15.697 4.126 3.518 1.00 91.19 131 GLY A C 1
ATOM 1046 O O . GLY A 1 131 ? -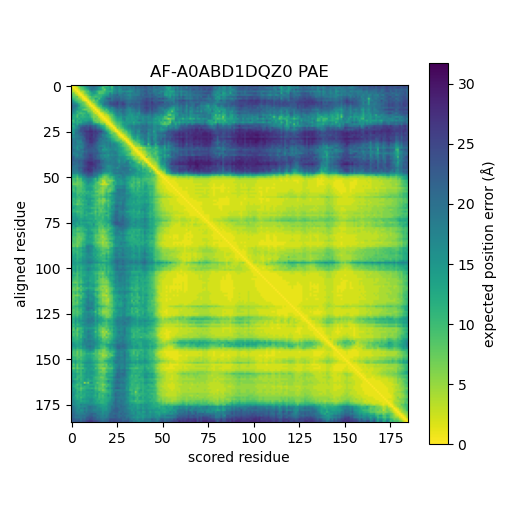15.210 4.935 4.297 1.00 91.19 131 GLY A O 1
ATOM 1047 N N . LEU A 1 132 ? -15.004 3.612 2.495 1.00 91.88 132 LEU A N 1
ATOM 1048 C CA . LEU A 1 132 ? -13.602 3.945 2.209 1.00 91.88 132 LEU A CA 1
ATOM 1049 C C . LEU A 1 132 ? -13.425 5.170 1.298 1.00 91.88 132 LEU A C 1
ATOM 1051 O O . LEU A 1 132 ? -12.345 5.746 1.278 1.00 91.88 132 LEU A O 1
ATOM 1055 N N . GLY A 1 133 ? -14.469 5.585 0.573 1.00 92.75 133 GLY A N 1
ATOM 1056 C CA . GLY A 1 133 ? -14.419 6.749 -0.324 1.00 92.75 133 GLY A CA 1
ATOM 1057 C C . GLY A 1 133 ? -13.681 6.512 -1.648 1.00 92.75 133 GLY A C 1
ATOM 1058 O O . GLY A 1 133 ? -13.529 7.445 -2.427 1.00 92.75 133 GLY A O 1
ATOM 1059 N N . PHE A 1 134 ? -13.249 5.279 -1.917 1.00 94.50 134 PHE A N 1
ATOM 1060 C CA . PHE A 1 134 ? -12.646 4.850 -3.178 1.00 94.50 134 PHE A CA 1
ATOM 1061 C C . PHE A 1 134 ? -13.016 3.392 -3.474 1.00 94.50 134 PHE A C 1
ATOM 1063 O O . PHE A 1 134 ? -13.404 2.639 -2.572 1.00 94.50 134 PHE A O 1
ATOM 1070 N N . THR A 1 135 ? -12.845 2.994 -4.733 1.00 94.44 135 THR A N 1
ATOM 1071 C CA . THR A 1 135 ? -13.033 1.617 -5.197 1.00 94.44 135 THR A CA 1
ATOM 1072 C C . THR A 1 135 ? -11.679 1.011 -5.543 1.00 94.44 135 THR A C 1
ATOM 1074 O O . THR A 1 135 ? -10.901 1.601 -6.289 1.00 94.44 135 THR A O 1
ATOM 1077 N N . TRP A 1 136 ? -11.390 -0.165 -4.989 1.00 94.12 136 TRP A N 1
ATOM 1078 C CA . TRP A 1 136 ? -10.261 -0.991 -5.393 1.00 94.12 136 TRP A CA 1
ATOM 1079 C C . TRP A 1 136 ? -10.741 -1.966 -6.458 1.00 94.12 136 TRP A C 1
ATOM 1081 O O . TRP A 1 136 ? -11.408 -2.956 -6.158 1.00 94.12 136 TRP A O 1
ATOM 1091 N N . GLU A 1 137 ? -10.419 -1.650 -7.706 1.00 91.81 137 GLU A N 1
ATOM 1092 C CA . GLU A 1 137 ? -10.842 -2.439 -8.855 1.00 91.81 137 GLU A CA 1
ATOM 1093 C C . GLU A 1 137 ? -10.044 -3.742 -8.961 1.00 91.81 137 GLU A C 1
ATOM 1095 O O . GLU A 1 137 ? -8.862 -3.816 -8.601 1.00 91.81 137 GLU A O 1
ATOM 1100 N N . GLN A 1 138 ? -10.713 -4.779 -9.464 1.00 88.88 138 GLN A N 1
ATOM 1101 C CA . GLN A 1 138 ? -10.064 -6.032 -9.810 1.00 88.88 138 GLN A CA 1
ATOM 1102 C C . GLN A 1 138 ? -9.035 -5.785 -10.920 1.00 88.88 138 GLN A C 1
ATOM 1104 O O . GLN A 1 138 ? -9.244 -4.998 -11.838 1.00 88.88 138 GLN A O 1
ATOM 1109 N N . TYR A 1 139 ? -7.913 -6.487 -10.845 1.00 84.75 139 TYR A N 1
ATOM 1110 C CA . TYR A 1 139 ? -6.881 -6.435 -11.861 1.00 84.75 139 TYR A CA 1
ATOM 1111 C C . TYR A 1 139 ? -7.351 -7.054 -13.173 1.00 84.75 139 TYR A C 1
ATOM 1113 O O . TYR A 1 139 ? -7.731 -8.226 -13.234 1.00 84.75 139 TYR A O 1
ATOM 1121 N N . GLU A 1 140 ? -7.220 -6.266 -14.232 1.00 80.44 140 GLU A N 1
ATOM 1122 C CA . GLU A 1 140 ? -7.439 -6.668 -15.613 1.00 80.44 140 GLU A CA 1
ATOM 1123 C C . GLU A 1 140 ? -6.105 -6.630 -16.356 1.00 80.44 140 GLU A C 1
ATOM 1125 O O . GLU A 1 140 ? -5.410 -5.614 -16.357 1.00 80.44 140 GLU A O 1
ATOM 1130 N N . SER A 1 141 ? -5.731 -7.727 -1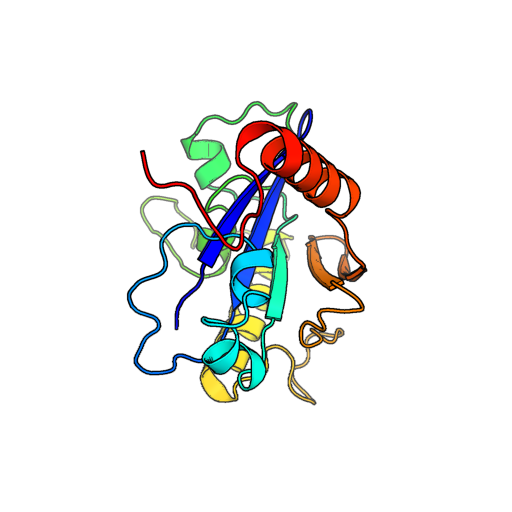7.017 1.00 71.38 141 SER A N 1
ATOM 1131 C CA . SER A 1 141 ? -4.420 -7.850 -17.670 1.00 71.38 141 SER A CA 1
ATOM 1132 C C . SER A 1 141 ? -4.177 -6.860 -18.811 1.00 71.38 141 SER A C 1
ATOM 1134 O O . SER A 1 141 ? -3.017 -6.650 -19.170 1.00 71.38 141 SER A O 1
ATOM 1136 N N . GLU A 1 142 ? -5.252 -6.321 -19.393 1.00 71.38 142 GLU A N 1
ATOM 1137 C CA . GLU A 1 142 ? -5.228 -5.333 -20.479 1.00 71.38 142 GLU A CA 1
ATOM 1138 C C . GLU A 1 142 ? -4.945 -3.925 -19.951 1.00 71.38 142 GLU A C 1
ATOM 1140 O O . GLU A 1 142 ? -4.109 -3.218 -20.508 1.00 71.38 142 GLU A O 1
ATOM 1145 N N . ARG A 1 143 ? -5.586 -3.547 -18.836 1.00 74.31 143 ARG A N 1
ATOM 1146 C CA . ARG A 1 143 ? -5.380 -2.248 -18.181 1.00 74.31 143 ARG A CA 1
ATOM 1147 C C . ARG A 1 143 ? -4.128 -2.224 -17.314 1.00 74.31 143 ARG A C 1
ATOM 1149 O O . ARG A 1 143 ? -3.481 -1.191 -17.215 1.00 74.31 143 ARG A O 1
ATOM 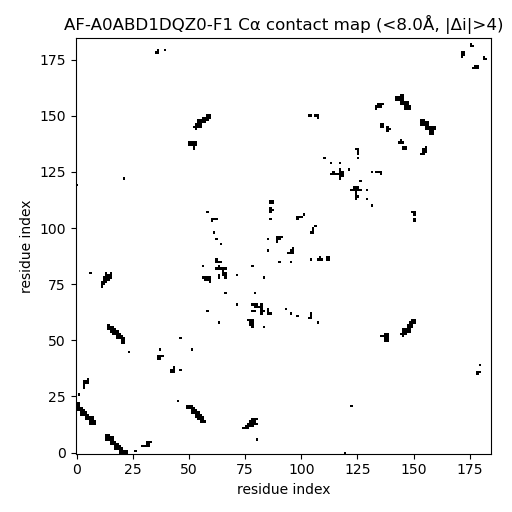1156 N N . GLY A 1 144 ? -3.796 -3.345 -16.670 1.00 73.06 144 GLY A N 1
ATOM 1157 C CA . GLY A 1 144 ? -2.627 -3.509 -15.802 1.00 73.06 144 GLY A CA 1
ATOM 1158 C C . GLY A 1 144 ? -2.551 -2.513 -14.635 1.00 73.06 144 GLY A C 1
ATOM 1159 O O . GLY A 1 144 ? -1.462 -2.118 -14.216 1.00 73.06 144 GLY A O 1
ATOM 1160 N N . GLY A 1 145 ? -3.704 -2.083 -14.119 1.00 84.25 145 GLY A N 1
ATOM 1161 C CA . GLY A 1 145 ? -3.797 -1.114 -13.028 1.00 84.25 145 GLY A CA 1
ATOM 1162 C C . GLY A 1 145 ? -3.615 -1.716 -11.632 1.00 84.25 145 GLY A C 1
ATOM 1163 O O . GLY A 1 145 ? -3.796 -2.913 -11.416 1.00 84.25 145 GLY A O 1
ATOM 1164 N N . CYS A 1 146 ? -3.278 -0.871 -10.661 1.00 89.75 146 CYS A N 1
ATOM 1165 C CA . CYS A 1 146 ? -3.257 -1.223 -9.242 1.00 89.75 146 CYS A CA 1
ATOM 1166 C C . CYS A 1 146 ? -3.729 -0.052 -8.374 1.00 89.75 146 CYS A C 1
ATOM 1168 O O . CYS A 1 146 ? -3.713 1.098 -8.808 1.00 89.75 146 CYS A O 1
ATOM 1170 N N . LEU A 1 147 ? -4.110 -0.329 -7.130 1.00 94.06 147 LEU A N 1
ATOM 1171 C CA . LEU A 1 147 ? -4.450 0.704 -6.156 1.00 94.06 147 LEU A CA 1
ATOM 1172 C C . LEU A 1 147 ? -3.173 1.314 -5.563 1.00 94.06 147 LEU A C 1
ATOM 1174 O O . LEU A 1 147 ? -2.439 0.637 -4.850 1.00 94.06 147 LEU A O 1
ATOM 1178 N N . GLN A 1 148 ? -2.902 2.589 -5.808 1.00 94.00 148 GLN A N 1
ATOM 1179 C CA . GLN A 1 148 ? -1.857 3.314 -5.091 1.00 94.00 148 GLN A CA 1
ATOM 1180 C C . GLN A 1 148 ? -2.392 3.770 -3.731 1.00 94.00 148 GLN A C 1
ATOM 1182 O O . GLN A 1 148 ? -3.407 4.462 -3.654 1.00 94.00 148 GLN A O 1
ATOM 1187 N N . ILE A 1 149 ? -1.689 3.401 -2.660 1.00 95.06 149 ILE A N 1
ATOM 1188 C CA . ILE A 1 149 ? -2.031 3.761 -1.281 1.00 95.06 149 ILE A CA 1
ATOM 1189 C C . ILE A 1 149 ? -1.014 4.789 -0.785 1.00 95.06 149 ILE A C 1
ATOM 1191 O O . ILE A 1 149 ? 0.135 4.428 -0.520 1.00 95.06 149 ILE A O 1
ATOM 1195 N N . SER A 1 150 ? -1.430 6.051 -0.644 1.00 94.19 150 SER A N 1
ATOM 1196 C CA . SER A 1 150 ? -0.624 7.118 -0.036 1.00 94.19 150 SER A CA 1
ATOM 1197 C C . SER A 1 150 ? -1.425 7.917 1.009 1.00 94.19 150 SER A C 1
ATOM 1199 O O . SER A 1 150 ? -2.660 7.869 1.008 1.00 94.19 150 SER A O 1
ATOM 1201 N N . PRO A 1 151 ? -0.755 8.648 1.923 1.00 92.25 151 PRO A N 1
ATOM 1202 C CA . PRO A 1 151 ? -1.411 9.485 2.929 1.00 92.25 151 PRO A CA 1
ATOM 1203 C C . PRO A 1 151 ? -2.286 10.600 2.356 1.00 92.25 151 PRO A C 1
ATOM 1205 O O . PRO A 1 151 ? -3.237 11.021 3.021 1.00 92.25 151 PRO A O 1
ATOM 1208 N N . GLU A 1 152 ? -1.919 11.109 1.180 1.00 92.12 152 GLU A N 1
ATOM 1209 C CA . GLU A 1 152 ? -2.570 12.227 0.500 1.00 92.12 152 GLU A CA 1
ATOM 1210 C C . GLU A 1 152 ? -3.793 11.751 -0.276 1.00 92.12 152 GLU A C 1
ATOM 1212 O O . GLU A 1 152 ? -4.832 12.407 -0.238 1.00 92.12 152 GLU A O 1
ATOM 1217 N N . ASN A 1 153 ? -3.671 10.626 -0.990 1.00 92.19 153 ASN A N 1
ATOM 1218 C CA . ASN A 1 153 ? -4.760 10.085 -1.786 1.00 92.19 153 ASN A CA 1
ATOM 1219 C C . ASN A 1 153 ? -4.608 8.577 -2.037 1.00 92.19 153 ASN A C 1
ATOM 1221 O O . ASN A 1 153 ? -3.532 8.092 -2.386 1.00 92.19 153 ASN A O 1
ATOM 1225 N N . VAL A 1 154 ? -5.722 7.850 -1.941 1.00 95.62 154 VAL A N 1
ATOM 1226 C CA . VAL A 1 154 ? -5.810 6.434 -2.311 1.00 95.62 154 VAL A CA 1
ATOM 1227 C C . VAL A 1 154 ? -6.593 6.336 -3.615 1.00 95.62 154 VAL A C 1
ATOM 1229 O O . VAL A 1 154 ? -7.766 6.703 -3.662 1.00 95.62 154 VAL A O 1
ATOM 1232 N N . LYS A 1 155 ? -5.944 5.879 -4.688 1.00 95.19 155 LYS A N 1
ATOM 1233 C CA . LYS A 1 155 ? -6.526 5.902 -6.040 1.00 95.19 155 LYS A CA 1
ATOM 1234 C C . LYS A 1 155 ? -6.031 4.759 -6.913 1.00 95.19 155 LYS A C 1
ATOM 1236 O O . LYS A 1 155 ? -4.929 4.254 -6.715 1.00 95.19 155 LYS A O 1
ATOM 1241 N N . MET A 1 156 ? -6.818 4.394 -7.919 1.00 94.31 156 MET A N 1
ATOM 1242 C CA . MET A 1 156 ? -6.353 3.509 -8.985 1.00 94.31 156 MET A CA 1
ATOM 1243 C C . MET A 1 156 ? -5.320 4.233 -9.856 1.00 94.31 156 MET A C 1
ATOM 1245 O O . MET A 1 156 ? -5.479 5.410 -10.187 1.00 94.31 156 MET A O 1
ATOM 1249 N N . VAL A 1 157 ? -4.251 3.524 -10.209 1.00 91.50 157 VAL A N 1
ATO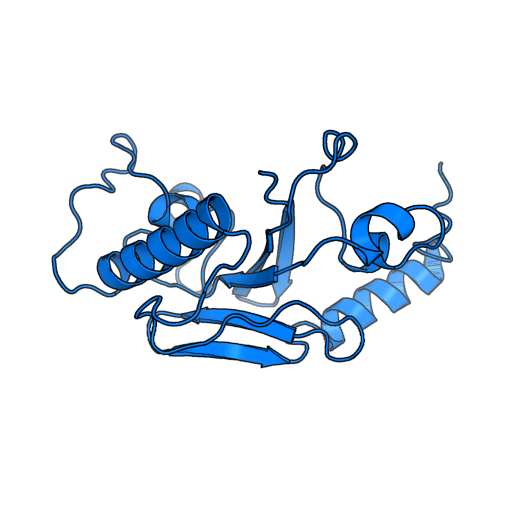M 1250 C CA . VAL A 1 157 ? -3.225 3.971 -11.154 1.00 91.50 157 VAL A CA 1
ATOM 1251 C C . VAL A 1 157 ? -3.019 2.915 -12.226 1.00 91.50 157 VAL A C 1
ATOM 1253 O O . VAL A 1 157 ? -2.994 1.718 -11.939 1.00 91.50 157 VAL A O 1
ATOM 1256 N N . GLU A 1 158 ? -2.871 3.355 -13.470 1.00 90.00 158 GLU A N 1
ATOM 1257 C CA . GLU A 1 158 ? -2.674 2.469 -14.614 1.00 90.00 158 GLU A CA 1
ATOM 1258 C C . GLU A 1 158 ? -1.185 2.234 -14.861 1.00 90.00 158 GLU A C 1
ATOM 1260 O O . GLU A 1 158 ? -0.416 3.181 -15.009 1.00 90.00 158 GLU A O 1
ATOM 1265 N N . ASN A 1 159 ? -0.784 0.961 -14.907 1.00 82.81 159 ASN A N 1
ATOM 1266 C CA . ASN A 1 159 ? 0.563 0.508 -15.257 1.00 82.81 159 ASN A CA 1
ATOM 1267 C C . ASN A 1 159 ? 1.732 1.348 -14.683 1.00 82.81 159 ASN A C 1
ATOM 1269 O O . ASN A 1 159 ? 2.646 1.697 -15.438 1.00 82.81 159 ASN A O 1
ATOM 1273 N N . PRO A 1 160 ? 1.798 1.622 -13.363 1.00 82.25 160 PRO A N 1
ATOM 1274 C CA . PRO A 1 160 ? 2.841 2.488 -12.793 1.00 82.25 160 PRO A CA 1
ATOM 1275 C C . PRO A 1 160 ? 4.271 1.941 -12.959 1.00 82.25 160 PRO A C 1
ATOM 1277 O O . PRO A 1 160 ? 5.242 2.651 -12.717 1.00 82.25 160 PRO A O 1
ATOM 1280 N N . PHE A 1 161 ? 4.418 0.677 -13.371 1.00 81.81 161 PHE A N 1
ATOM 1281 C CA . PHE A 1 161 ? 5.704 0.007 -13.573 1.00 81.81 161 PHE A CA 1
ATOM 1282 C C . PHE A 1 161 ? 5.933 -0.457 -15.016 1.00 81.81 161 PHE A C 1
ATOM 1284 O O . PHE A 1 161 ? 6.776 -1.327 -15.230 1.00 81.81 161 PHE A O 1
ATOM 1291 N N . LYS A 1 162 ? 5.192 0.083 -15.998 1.00 83.31 162 LYS A N 1
ATOM 1292 C CA . LYS A 1 162 ? 5.236 -0.371 -17.400 1.00 83.31 162 LYS A CA 1
ATOM 1293 C C . LYS A 1 162 ? 6.655 -0.431 -17.959 1.00 83.31 162 LYS A C 1
ATOM 1295 O O . LYS A 1 162 ? 7.105 -1.504 -18.344 1.00 83.31 162 LYS A O 1
ATOM 1300 N N . GLU A 1 163 ? 7.357 0.699 -17.944 1.00 83.25 163 GLU A N 1
ATOM 1301 C CA . GLU A 1 163 ? 8.693 0.840 -18.536 1.00 83.25 163 GLU A CA 1
ATOM 1302 C C . GLU A 1 163 ? 9.697 -0.118 -17.895 1.00 83.25 163 GLU A C 1
ATOM 1304 O O . GLU A 1 163 ? 10.470 -0.786 -18.576 1.00 83.25 163 GLU A O 1
ATOM 1309 N N . ARG A 1 164 ? 9.643 -0.253 -16.568 1.00 80.44 164 ARG A N 1
ATOM 1310 C CA . ARG A 1 164 ? 10.515 -1.169 -15.835 1.00 80.44 164 ARG A CA 1
ATOM 1311 C C . ARG A 1 164 ? 10.200 -2.626 -16.161 1.00 80.44 164 ARG A C 1
ATOM 1313 O O . ARG A 1 164 ? 11.111 -3.429 -16.348 1.00 80.44 164 ARG A O 1
ATOM 1320 N N . LEU A 1 165 ? 8.917 -2.977 -16.207 1.00 81.62 165 LEU A N 1
ATOM 1321 C CA . LEU A 1 165 ? 8.494 -4.323 -16.560 1.00 81.62 165 LEU A CA 1
ATOM 1322 C C . LEU A 1 165 ? 8.935 -4.652 -17.995 1.00 81.62 165 LEU A C 1
ATOM 1324 O O . LEU A 1 165 ? 9.427 -5.745 -18.242 1.00 81.62 165 LEU A O 1
ATOM 1328 N N . GLU A 1 166 ? 8.823 -3.704 -18.925 1.00 84.56 166 GLU A N 1
ATOM 1329 C CA . GLU A 1 166 ? 9.326 -3.833 -20.296 1.00 84.56 166 GLU A CA 1
ATOM 1330 C C . GLU A 1 166 ? 10.854 -3.965 -20.350 1.00 84.56 166 GLU A C 1
ATOM 1332 O O . GLU A 1 166 ? 11.361 -4.823 -21.070 1.00 84.56 166 GLU A O 1
ATOM 1337 N N . PHE A 1 167 ? 11.596 -3.195 -19.549 1.00 86.38 167 PHE A N 1
ATOM 1338 C CA . PHE A 1 167 ? 13.051 -3.310 -19.443 1.00 86.38 167 PHE A CA 1
ATOM 1339 C C . PHE A 1 167 ? 13.480 -4.722 -19.033 1.00 86.38 167 PHE A C 1
ATOM 1341 O O . PHE A 1 167 ? 14.236 -5.372 -19.759 1.00 86.38 167 PHE A O 1
ATOM 1348 N N . TRP A 1 168 ? 12.964 -5.226 -17.906 1.00 82.38 168 TRP A N 1
ATOM 1349 C CA . TRP A 1 168 ? 13.301 -6.572 -17.434 1.00 82.38 168 TRP A CA 1
ATOM 1350 C C . TRP A 1 168 ? 12.835 -7.638 -18.416 1.00 82.38 168 TRP A C 1
ATOM 1352 O O . TRP A 1 168 ? 13.546 -8.623 -18.628 1.00 82.38 168 TRP A O 1
ATOM 1362 N N . LYS A 1 169 ? 11.695 -7.408 -19.083 1.00 80.12 169 LYS A N 1
ATOM 1363 C CA . LYS A 1 169 ? 11.217 -8.307 -20.128 1.00 80.12 169 LYS A CA 1
ATOM 1364 C C . LYS A 1 169 ? 12.189 -8.429 -21.285 1.00 80.12 169 LYS A C 1
ATOM 1366 O O . LYS A 1 169 ? 12.537 -9.537 -21.686 1.00 80.12 169 LYS A O 1
ATOM 1371 N N . ASN A 1 170 ? 12.630 -7.293 -21.807 1.00 86.06 170 ASN A N 1
ATOM 1372 C CA . ASN A 1 170 ? 13.551 -7.233 -22.932 1.00 86.06 170 ASN A CA 1
ATOM 1373 C C . ASN A 1 170 ? 14.915 -7.820 -22.558 1.00 86.06 170 ASN A C 1
ATOM 1375 O O . ASN A 1 170 ? 15.506 -8.562 -23.345 1.00 86.06 170 ASN A O 1
ATOM 1379 N N . LEU A 1 171 ? 15.393 -7.536 -21.341 1.00 85.88 171 LEU A N 1
ATOM 1380 C CA . LEU A 1 171 ? 16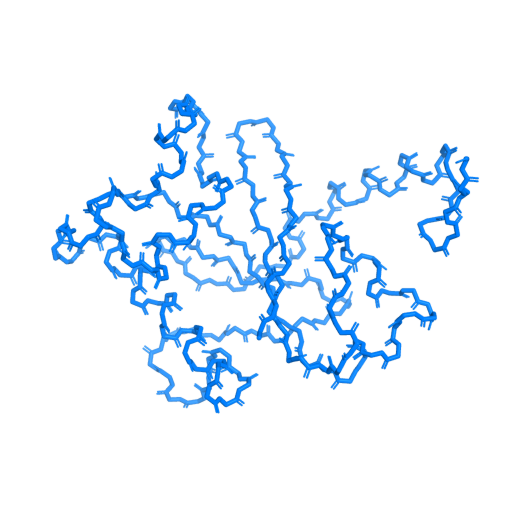.657 -8.064 -20.837 1.00 85.88 171 LEU A CA 1
ATOM 1381 C C . LEU A 1 171 ? 16.624 -9.594 -20.758 1.00 85.88 171 LEU A C 1
ATOM 1383 O O . LEU A 1 171 ? 17.497 -10.260 -21.310 1.00 85.88 171 LEU A O 1
ATOM 1387 N N . TYR A 1 172 ? 15.595 -10.161 -20.131 1.00 81.50 172 TYR A N 1
ATOM 1388 C CA . TYR A 1 172 ? 15.446 -11.612 -20.036 1.00 81.50 172 TYR A CA 1
ATOM 1389 C C . TYR A 1 172 ? 15.220 -12.251 -21.410 1.00 81.50 172 TYR A C 1
ATOM 1391 O O . TYR A 1 172 ? 15.848 -13.259 -21.730 1.00 81.50 172 TYR A O 1
ATOM 1399 N N . GLY A 1 173 ? 14.389 -11.619 -22.248 1.00 84.12 173 GLY A N 1
ATOM 1400 C CA . GLY A 1 173 ? 14.154 -11.978 -23.648 1.00 84.12 173 GLY A CA 1
ATOM 1401 C C . GLY A 1 173 ? 15.446 -12.248 -24.412 1.00 84.12 173 GLY A C 1
ATOM 1402 O O . GLY A 1 173 ? 15.583 -13.254 -25.109 1.00 84.12 173 GLY A O 1
ATOM 1403 N N . ARG A 1 174 ? 16.418 -11.354 -24.222 1.00 85.62 174 ARG A N 1
ATOM 1404 C CA . ARG A 1 174 ? 17.717 -11.381 -24.891 1.00 85.62 174 ARG A CA 1
ATOM 1405 C C . ARG A 1 174 ? 18.630 -12.517 -24.429 1.00 85.62 174 ARG A C 1
ATOM 1407 O O . ARG A 1 174 ? 19.335 -13.075 -25.264 1.00 85.62 174 ARG A O 1
ATOM 1414 N N . TYR A 1 175 ? 18.649 -12.841 -23.135 1.00 84.94 175 TYR A N 1
ATOM 1415 C CA . TYR A 1 175 ? 19.654 -13.753 -22.564 1.00 84.94 175 TYR A CA 1
ATOM 1416 C C . TYR A 1 175 ? 19.112 -15.138 -22.185 1.00 84.94 175 TYR A C 1
ATOM 1418 O O . TYR A 1 175 ? 19.848 -16.122 -22.225 1.00 84.94 175 TYR A O 1
ATOM 1426 N N . ASN A 1 176 ? 17.822 -15.244 -21.872 1.00 79.81 176 ASN A N 1
ATOM 1427 C CA . ASN A 1 176 ? 17.208 -16.446 -21.305 1.00 79.81 176 ASN A CA 1
ATOM 1428 C C . ASN A 1 176 ? 16.029 -16.965 -22.147 1.00 79.81 176 ASN A C 1
ATOM 1430 O O . ASN A 1 176 ? 15.491 -18.037 -21.862 1.00 79.81 176 ASN A O 1
ATOM 1434 N N . GLY A 1 177 ? 15.647 -16.254 -23.213 1.00 80.12 177 GLY A N 1
ATOM 1435 C CA . GLY A 1 177 ? 14.506 -16.598 -24.056 1.00 80.12 177 GLY A CA 1
ATOM 1436 C C . GLY A 1 177 ? 13.194 -16.114 -23.443 1.00 80.12 177 GLY A C 1
ATOM 1437 O O . GLY A 1 177 ? 13.051 -14.948 -23.111 1.00 80.12 177 GLY A O 1
ATOM 1438 N N . SER A 1 178 ? 12.195 -16.984 -23.310 1.00 69.38 178 SER A N 1
ATOM 1439 C CA . SER A 1 178 ? 10.881 -16.579 -22.793 1.00 69.38 178 SER A CA 1
ATOM 1440 C C . SER A 1 178 ? 10.752 -16.870 -21.299 1.00 69.38 178 SER A C 1
ATOM 1442 O O . SER A 1 178 ? 11.066 -17.981 -20.875 1.00 69.38 178 SER A O 1
ATOM 1444 N N . PHE A 1 179 ? 10.170 -15.942 -20.528 1.00 63.62 179 PHE A N 1
ATOM 1445 C CA . PHE A 1 179 ? 9.736 -16.186 -19.137 1.00 63.62 179 PHE A CA 1
ATOM 1446 C C . PHE A 1 179 ? 8.827 -17.412 -19.001 1.00 63.62 179 PHE A C 1
ATOM 1448 O O . PHE A 1 179 ? 8.762 -18.034 -17.949 1.00 63.62 179 PHE A O 1
ATOM 1455 N N . LEU A 1 180 ? 8.144 -17.796 -20.082 1.00 63.28 180 LEU A N 1
ATOM 1456 C CA . LEU A 1 180 ? 7.253 -18.952 -20.115 1.00 63.28 180 LEU A CA 1
ATOM 1457 C C . LEU A 1 180 ? 7.994 -20.288 -20.268 1.00 63.28 180 LEU A C 1
ATOM 1459 O O . LEU A 1 180 ? 7.386 -21.346 -20.110 1.00 63.28 180 LEU A O 1
ATOM 1463 N N . LYS A 1 181 ? 9.280 -20.253 -20.628 1.00 62.97 181 LYS A N 1
ATOM 1464 C CA . LYS A 1 181 ? 10.127 -21.428 -20.860 1.00 62.97 181 LYS A CA 1
ATOM 1465 C C . LYS A 1 181 ? 11.514 -21.200 -20.245 1.00 62.97 181 LYS A C 1
ATOM 1467 O O . LYS A 1 181 ? 12.486 -21.075 -20.993 1.00 62.97 181 LYS A O 1
ATOM 1472 N N . PRO A 1 182 ? 11.623 -21.128 -18.907 1.00 54.72 182 PRO A N 1
ATOM 1473 C CA . PRO A 1 182 ? 12.915 -20.955 -18.261 1.00 54.72 182 PRO A CA 1
ATOM 1474 C C . PRO A 1 182 ? 13.827 -22.140 -18.605 1.00 54.72 182 PRO A C 1
ATOM 1476 O O . PRO A 1 182 ? 13.459 -23.298 -18.397 1.00 54.72 182 PRO A O 1
ATOM 1479 N N . LYS A 1 183 ? 15.020 -21.857 -19.142 1.00 52.62 183 LYS A N 1
ATOM 1480 C CA . LYS A 1 183 ? 16.087 -22.858 -19.246 1.00 52.62 183 LYS A CA 1
ATOM 1481 C C . LYS A 1 183 ? 16.624 -23.092 -17.840 1.00 52.62 183 LYS A C 1
ATOM 1483 O O . LYS A 1 183 ? 17.287 -22.221 -17.285 1.00 52.62 183 LYS A O 1
ATOM 1488 N N . LEU A 1 184 ? 16.274 -24.231 -17.254 1.00 53.16 184 LEU A N 1
ATOM 1489 C CA . LEU A 1 184 ? 16.897 -24.685 -16.018 1.00 53.16 184 LEU A CA 1
ATOM 1490 C C . LEU A 1 184 ? 18.332 -25.088 -16.366 1.00 53.16 184 LEU A C 1
ATOM 1492 O O . LEU A 1 184 ? 18.529 -25.941 -17.233 1.00 53.16 184 LEU A O 1
ATOM 1496 N N . VAL A 1 185 ? 19.292 -24.393 -15.760 1.00 50.91 185 VAL A N 1
ATOM 1497 C CA . VAL A 1 185 ? 20.710 -24.768 -15.759 1.00 50.91 185 VAL A CA 1
ATOM 1498 C C . VAL A 1 185 ? 20.932 -25.754 -14.625 1.00 50.91 185 VAL A C 1
ATOM 1500 O O . VAL A 1 185 ? 20.363 -25.504 -13.537 1.00 50.91 185 VAL A O 1
#

Foldseek 3Di:
DDWAWAWDDDDQETKIKIKDKDDDPPPVPDDHDDPCVCVFPVNVVVNVPIFIAIEIAFEDDPQLQVCVVVVPDPSRHGRDPPSCVLLADPDPVSPSVPDDPPDLSVVLSVLSNLQVVCCVPPVASDPPPSPNPAHRDTDDPVQRWHWYDYSVDTYIDTCPCVVVVVVVQVVCCVPQNHPNDGDDD

Radius of gyration: 17.41 Å; Cα contacts (8 Å, |Δi|>4): 270; chains: 1; bounding box: 42×38×46 Å

Organism: Culex pipiens pipiens (NCBI:txid38569)

Sequence (185 aa):
MLAGSALITNDNSFYFVVVVGKLTSDLNRCGSRDIEDLKSPQRSHIYRTSPLFFYQFAVEAELNKFRQLWKVPDDFRGACHADDICYLFSSSYFFTKAIKKGCAAERMRTVMCRMWTNFAKCGHPTPEGAGLGFTWEQYESERGGCLQISPENVKMVENPFKERLEFWKNLYGRYNGSFLKPKLV

Mean predicted aligned error: 10.41 Å

InterPro domains:
  IPR002018 Carboxylesterase, type B [PF00135] (43-168)
  IPR029058 Alpha/Beta hydrolase fold [G3DSA:3.40.50.1820] (21-176)
  IPR029058 Alpha/Beta hydrolase fold [SSF53474] (45-175)

Solvent-accessible surface area (backbone atoms only — not comparable to full-atom values): 10981 Å² total; per-residue (Å²): 124,58,76,48,56,42,89,45,81,52,101,49,37,40,42,41,45,40,41,45,45,75,77,57,98,78,62,90,72,74,65,81,68,60,84,61,62,56,70,28,81,88,56,20,72,68,56,75,78,46,71,38,36,38,33,36,51,48,44,77,46,90,44,40,50,42,33,62,72,68,61,61,59,84,86,43,48,57,22,46,74,71,17,68,51,48,38,68,43,77,37,79,93,75,49,55,76,81,64,64,86,90,36,61,42,54,52,49,20,52,52,48,41,49,28,55,50,32,27,74,74,72,73,37,48,46,47,91,86,66,80,74,93,57,71,66,65,68,52,42,90,89,64,46,36,31,32,36,40,34,80,89,56,65,45,74,42,67,39,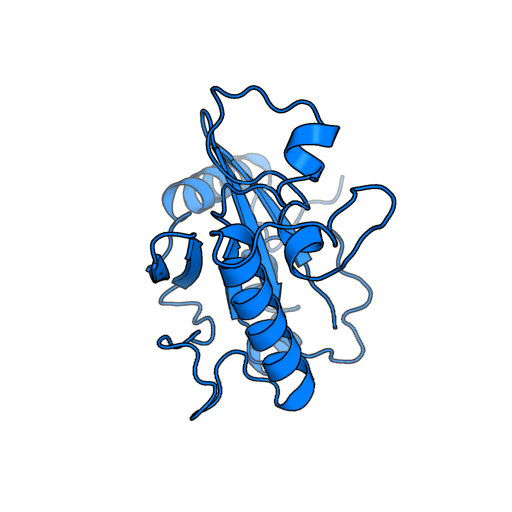91,53,50,71,60,53,49,49,55,47,54,54,41,43,74,78,54,46,47,90,83,55,71,74,84,127

Secondary structure (DSSP, 8-state):
-EEEEEEEEETTEEEEEEEEEPPPTT-TT-SS--TTGGG-TTTHHHHSSS-EEEEEE---STT-HHHHHTT--TTSBS--TTTTHHHHS--TTTTTT---TTSHHHHHHHHHHHHHHHHHHHS-SS-TT--SSS--PPP-TTT-EEEEE-SS-EEEEE-TTHHHHHHHHHHHHHHH--TTS----

pLDDT: mean 75.11, std 22.5, range [29.28, 96.56]

Nearest PDB structures (foldseek):
  2xuj-assembly1_B  TM=8.131E-01  e=2.435E-03  Mus musculus
  2xug-assembly1_A  TM=8.170E-01  e=4.720E-03  Mus musculus
  2xui-assembly1_A  TM=8.167E-01  e=4.444E-03  Mus musculus
  5ehq-assembly1_B  TM=8.527E-01  e=9.148E-03  Mus musculus
  6o66-assembly1_B-2  TM=7.408E-01  e=4.720E-03  Homo sapiens